Protein AF-W5SKR6-F1 (afdb_monomer)

Secondary structure (DSSP, 8-state):
--------HHHHHHHHHS---HHHHHHHHHHHHHHHHHHHHHTHHHHHHHHHHHHHHHHHHHHHHHTT--HHHHHHHHHHHHHHHTT-HHHHH-TTT-THHHHHHHHHHHHS-------HHHHHHHHHHHHHHHHHTTS-HHHHHHHHHHHHHH-SS--HHHHHTTHHHHHHHHHHHTTGGGS--TTGGGT--

Structure (mmCIF, N/CA/C/O backbone):
data_AF-W5SKR6-F1
#
_entry.id   AF-W5SKR6-F1
#
loop_
_atom_site.group_PDB
_atom_site.id
_atom_site.type_symbol
_atom_site.label_atom_id
_atom_site.label_alt_id
_atom_site.label_comp_id
_atom_site.label_asym_id
_atom_site.label_entity_id
_atom_site.label_seq_id
_atom_site.pdbx_PDB_ins_code
_atom_site.Cartn_x
_atom_site.Cartn_y
_atom_site.Cartn_z
_atom_site.occupancy
_atom_site.B_iso_or_equiv
_atom_site.auth_seq_id
_atom_site.auth_comp_id
_atom_site.auth_asym_id
_atom_site.auth_atom_id
_atom_site.pdbx_PDB_model_num
ATOM 1 N N . MET A 1 1 ? 9.938 10.864 -44.040 1.00 32.53 1 MET A N 1
ATOM 2 C CA . MET A 1 1 ? 11.082 11.764 -43.760 1.00 32.53 1 MET A CA 1
ATOM 3 C C . MET A 1 1 ? 12.305 10.921 -43.420 1.00 32.53 1 MET A C 1
ATOM 5 O O . MET A 1 1 ? 12.285 10.221 -42.415 1.00 32.53 1 MET A O 1
ATOM 9 N N . GLN A 1 2 ? 13.331 10.913 -44.277 1.00 29.44 2 GLN A N 1
ATOM 10 C CA . GLN A 1 2 ? 14.596 10.219 -44.006 1.00 29.44 2 GLN A CA 1
ATOM 11 C C . GLN A 1 2 ? 15.334 10.927 -42.859 1.00 29.44 2 GLN A C 1
ATOM 13 O O . GLN A 1 2 ? 15.558 12.136 -42.912 1.00 29.44 2 GLN A O 1
ATOM 18 N N . LYS A 1 3 ? 15.704 10.180 -41.813 1.00 39.16 3 LYS A N 1
ATOM 19 C CA . LYS A 1 3 ? 16.563 10.671 -40.726 1.00 39.16 3 LYS A CA 1
ATOM 20 C C . LYS A 1 3 ? 17.948 10.959 -41.320 1.00 39.16 3 LYS A C 1
ATOM 22 O O . LYS A 1 3 ? 18.664 10.022 -41.666 1.00 39.16 3 LYS A O 1
ATOM 27 N N . LYS A 1 4 ? 18.307 12.237 -41.484 1.00 43.62 4 LYS A N 1
ATOM 28 C CA . LYS A 1 4 ? 19.653 12.636 -41.928 1.00 43.62 4 LYS A CA 1
ATOM 29 C C . LYS A 1 4 ? 20.705 12.099 -40.951 1.00 43.62 4 LYS A C 1
ATOM 31 O O . LYS A 1 4 ? 20.515 12.121 -39.736 1.00 43.62 4 LYS A O 1
ATOM 36 N N . CYS A 1 5 ? 21.789 11.577 -41.518 1.00 47.22 5 CYS A N 1
ATOM 37 C CA . CYS A 1 5 ? 22.916 10.986 -40.809 1.00 47.22 5 CYS A CA 1
ATOM 38 C C . CYS A 1 5 ? 23.654 12.070 -40.007 1.00 47.22 5 CYS A C 1
ATOM 40 O O . CYS A 1 5 ? 24.096 13.053 -40.591 1.00 47.22 5 CYS A O 1
ATOM 42 N N . ASN A 1 6 ? 23.786 11.892 -38.691 1.00 52.31 6 ASN A N 1
ATOM 43 C CA . ASN A 1 6 ? 24.494 12.815 -37.799 1.00 52.31 6 ASN A CA 1
ATOM 44 C C . ASN A 1 6 ? 25.909 12.274 -37.530 1.00 52.31 6 ASN A C 1
ATOM 46 O O . ASN A 1 6 ? 26.207 11.843 -36.420 1.00 52.31 6 ASN A O 1
ATOM 50 N N . ILE A 1 7 ? 26.728 12.160 -38.580 1.00 55.59 7 ILE A N 1
ATOM 51 C CA . ILE A 1 7 ? 28.141 11.778 -38.414 1.00 55.59 7 ILE A CA 1
ATOM 52 C C . ILE A 1 7 ? 28.853 12.966 -37.763 1.00 55.59 7 ILE A C 1
ATOM 54 O O . ILE A 1 7 ? 28.545 14.107 -38.106 1.00 55.59 7 ILE A O 1
ATOM 58 N N . GLN A 1 8 ? 29.788 12.733 -36.838 1.00 58.94 8 GLN A N 1
ATOM 59 C CA . GLN A 1 8 ? 30.680 13.801 -36.376 1.00 58.94 8 GLN A CA 1
ATOM 60 C C . GLN A 1 8 ? 31.526 14.289 -37.563 1.00 58.94 8 GLN A C 1
ATOM 62 O O . GLN A 1 8 ? 32.567 13.718 -37.883 1.00 58.94 8 GLN A O 1
ATOM 67 N N . CYS A 1 9 ? 31.052 15.343 -38.235 1.00 55.19 9 CYS A N 1
ATOM 68 C CA . CYS A 1 9 ? 31.643 15.884 -39.461 1.00 55.19 9 CYS A CA 1
ATOM 69 C C . CYS A 1 9 ? 33.125 16.246 -39.301 1.00 55.19 9 CYS A C 1
ATOM 71 O O . CYS A 1 9 ? 33.878 16.131 -40.258 1.00 55.19 9 CYS A O 1
ATOM 73 N N . ASN A 1 10 ? 33.556 16.601 -38.088 1.00 62.62 10 ASN A N 1
ATOM 74 C CA . ASN A 1 10 ? 34.926 17.027 -37.806 1.00 62.62 10 ASN A CA 1
ATOM 75 C C . ASN A 1 10 ? 35.959 15.932 -38.114 1.00 62.62 10 ASN A C 1
ATOM 77 O O . ASN A 1 10 ? 36.997 16.232 -38.689 1.00 62.62 10 ASN A O 1
ATOM 81 N N . LEU A 1 11 ? 35.661 14.667 -37.792 1.00 64.06 11 LEU A N 1
ATOM 82 C CA . LEU A 1 11 ? 36.575 13.550 -38.061 1.00 64.06 11 LEU A CA 1
ATOM 83 C C . LEU A 1 11 ? 36.617 13.212 -39.558 1.00 64.06 11 LEU A C 1
ATOM 85 O O . LEU A 1 11 ? 37.667 12.862 -40.087 1.00 64.06 11 LEU A O 1
ATOM 89 N N . LEU A 1 12 ? 35.477 13.348 -40.249 1.00 66.81 12 LEU A N 1
ATOM 90 C CA . LEU A 1 12 ? 35.391 13.112 -41.690 1.00 66.81 12 LEU A CA 1
ATOM 91 C C . LEU A 1 12 ? 36.201 14.139 -42.484 1.00 66.81 12 LEU A C 1
ATOM 93 O O . LEU A 1 12 ? 36.888 13.761 -43.429 1.00 66.81 12 LEU A O 1
ATOM 97 N N . SER A 1 13 ? 36.134 15.411 -42.085 1.00 67.38 13 SER A N 1
ATOM 98 C CA . SER A 1 13 ? 36.910 16.485 -42.706 1.00 67.38 13 SER A CA 1
ATOM 99 C C . SER A 1 13 ? 38.409 16.240 -42.551 1.00 67.38 13 SER A C 1
ATOM 101 O O . SER A 1 13 ? 39.123 16.250 -43.544 1.00 67.38 13 SER A O 1
ATOM 103 N N . SER A 1 14 ? 38.867 15.865 -41.351 1.00 70.44 14 SER A N 1
ATOM 104 C CA . SER A 1 14 ? 40.282 15.548 -41.122 1.00 70.44 14 SER A CA 1
ATOM 105 C C . SER A 1 14 ? 40.788 14.361 -41.950 1.00 70.44 14 SER A C 1
ATOM 107 O O . SER A 1 14 ? 41.963 14.318 -42.285 1.00 70.44 14 SER A O 1
ATOM 109 N N . ILE A 1 15 ? 39.926 13.398 -42.299 1.00 70.81 15 ILE A N 1
ATOM 110 C CA . ILE A 1 15 ? 40.298 12.258 -43.158 1.00 70.81 15 ILE A CA 1
ATOM 111 C C . ILE A 1 15 ? 40.429 12.674 -44.624 1.00 70.81 15 ILE A C 1
ATOM 113 O O . ILE A 1 15 ? 41.261 12.116 -45.332 1.00 70.81 15 ILE A O 1
ATOM 117 N N . LEU A 1 16 ? 39.624 13.636 -45.081 1.00 70.62 16 LEU A N 1
ATOM 118 C CA . LEU A 1 16 ? 39.733 14.187 -46.435 1.00 70.62 16 LEU A CA 1
ATOM 119 C C . LEU A 1 16 ? 40.975 15.072 -46.595 1.00 70.62 16 LEU A C 1
ATOM 121 O O . LEU A 1 16 ? 41.527 15.135 -47.690 1.00 70.62 16 LEU A O 1
ATOM 125 N N . ASP A 1 17 ? 41.421 15.703 -45.507 1.00 76.31 17 ASP A N 1
ATOM 126 C CA . ASP A 1 17 ? 42.647 16.508 -45.465 1.00 76.31 17 ASP A CA 1
ATOM 127 C C . ASP A 1 17 ? 43.924 15.647 -45.454 1.00 76.31 17 ASP A C 1
ATOM 129 O O . ASP A 1 17 ? 45.014 16.119 -45.783 1.00 76.31 17 ASP A O 1
ATOM 133 N N . LEU A 1 18 ? 43.810 14.362 -45.105 1.00 73.69 18 LEU A N 1
ATOM 134 C CA . LEU A 1 18 ? 44.886 13.395 -45.279 1.00 73.69 18 LEU A CA 1
ATOM 135 C C . LEU A 1 18 ? 44.911 12.987 -46.756 1.00 73.69 18 LEU A C 1
ATOM 137 O O . LEU A 1 18 ? 43.892 12.570 -47.297 1.00 73.69 18 LEU A O 1
ATOM 141 N N . ASN A 1 19 ? 46.072 13.082 -47.408 1.00 76.00 19 ASN A N 1
ATOM 142 C CA . ASN A 1 19 ? 46.282 12.766 -48.830 1.00 76.00 19 ASN A CA 1
ATOM 143 C C . ASN A 1 19 ? 46.131 11.253 -49.130 1.00 76.00 19 ASN A C 1
ATOM 145 O O . ASN A 1 19 ? 47.078 10.564 -49.509 1.00 76.00 19 ASN A O 1
ATOM 149 N N . ILE A 1 20 ? 44.943 10.710 -48.876 1.00 80.50 20 ILE A N 1
ATOM 150 C CA . ILE A 1 20 ? 44.593 9.296 -48.928 1.00 80.50 20 ILE A CA 1
ATOM 151 C C . ILE A 1 20 ? 43.859 9.034 -50.243 1.00 80.50 20 ILE A C 1
ATOM 153 O O . ILE A 1 20 ? 42.982 9.788 -50.663 1.00 80.50 20 ILE A O 1
ATOM 157 N N . CYS A 1 21 ? 44.171 7.911 -50.888 1.00 81.94 21 CYS A N 1
ATOM 158 C CA . CYS A 1 21 ? 43.450 7.485 -52.082 1.00 81.94 21 CYS A CA 1
ATOM 159 C C . CYS A 1 21 ? 41.951 7.293 -51.797 1.00 81.94 21 CYS A C 1
ATOM 161 O O . CYS A 1 21 ? 41.557 6.720 -50.779 1.00 81.94 21 CYS A O 1
ATOM 163 N N . LYS A 1 22 ? 41.110 7.699 -52.755 1.00 80.00 22 LYS A N 1
ATOM 164 C CA . LYS A 1 22 ? 39.640 7.695 -52.649 1.00 80.00 22 LYS A CA 1
ATOM 165 C C . LYS A 1 22 ? 39.057 6.371 -52.135 1.00 80.00 22 LYS A C 1
ATOM 167 O O . LYS A 1 22 ? 38.144 6.383 -51.316 1.00 80.00 22 LYS A O 1
ATOM 172 N N . ASN A 1 23 ? 39.595 5.239 -52.586 1.00 83.12 23 ASN A N 1
ATOM 173 C CA . ASN A 1 23 ? 39.120 3.914 -52.177 1.00 83.12 23 ASN A CA 1
ATOM 174 C C . ASN A 1 23 ? 39.383 3.642 -50.688 1.00 83.12 23 ASN A C 1
ATOM 176 O O . ASN A 1 23 ? 38.484 3.191 -49.982 1.00 83.12 23 ASN A O 1
ATOM 180 N N . ASN A 1 24 ? 40.564 4.012 -50.192 1.00 82.56 24 ASN A N 1
ATOM 181 C CA . ASN A 1 24 ? 40.941 3.833 -48.791 1.00 82.56 24 ASN A CA 1
ATOM 182 C C . ASN A 1 24 ? 40.125 4.765 -47.882 1.00 82.56 24 ASN A C 1
ATOM 184 O O . ASN A 1 24 ? 39.658 4.339 -46.829 1.00 82.56 24 ASN A O 1
ATOM 188 N N . ALA A 1 25 ? 39.867 6.005 -48.314 1.00 83.06 25 ALA A N 1
ATOM 189 C CA . ALA A 1 25 ? 38.992 6.924 -47.583 1.00 83.06 25 ALA A CA 1
ATOM 190 C C . ALA A 1 25 ? 37.568 6.352 -47.430 1.00 83.06 25 ALA A C 1
ATOM 192 O O . ALA A 1 25 ? 36.988 6.389 -46.346 1.00 83.06 25 ALA A O 1
ATOM 193 N N . ILE A 1 26 ? 37.022 5.744 -48.491 1.00 82.69 26 ILE A N 1
ATOM 194 C CA . ILE A 1 26 ? 35.705 5.088 -48.456 1.00 82.69 26 ILE A CA 1
ATOM 195 C 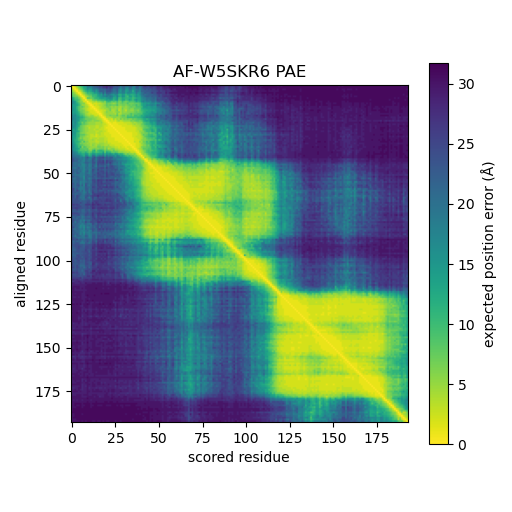C . ILE A 1 26 ? 35.686 3.910 -47.472 1.00 82.69 26 ILE A C 1
ATOM 197 O O . ILE A 1 26 ? 34.697 3.738 -46.756 1.00 82.69 26 ILE A O 1
ATOM 201 N N . GLU A 1 27 ? 36.739 3.095 -47.416 1.00 85.94 27 GLU A N 1
ATOM 202 C CA . GLU A 1 27 ? 36.823 1.995 -46.447 1.00 85.94 27 GLU A CA 1
ATOM 203 C C . GLU A 1 27 ? 36.907 2.492 -45.004 1.00 85.94 27 GLU A C 1
ATOM 205 O O . GLU A 1 27 ? 36.169 1.996 -44.149 1.00 85.94 27 GLU A O 1
ATOM 210 N N . ILE A 1 28 ? 37.713 3.525 -44.750 1.00 83.75 28 ILE A N 1
ATOM 211 C CA . ILE A 1 28 ? 37.810 4.178 -43.439 1.00 83.75 28 ILE A CA 1
ATOM 212 C C . ILE A 1 28 ? 36.437 4.718 -43.017 1.00 83.75 28 ILE A C 1
ATOM 214 O O . ILE A 1 28 ? 35.985 4.461 -41.900 1.00 83.75 28 ILE A O 1
ATOM 218 N N . PHE A 1 29 ? 35.709 5.384 -43.919 1.00 82.94 29 PHE A N 1
ATOM 219 C CA . PHE A 1 29 ? 34.358 5.868 -43.628 1.00 82.94 29 PHE A CA 1
ATOM 220 C C . PHE A 1 29 ? 33.372 4.739 -43.325 1.00 82.94 29 PHE A C 1
ATOM 222 O O . PHE A 1 29 ? 32.562 4.860 -42.403 1.00 82.94 29 PHE A O 1
ATOM 229 N N . LYS A 1 30 ? 33.441 3.621 -44.057 1.00 83.94 30 LYS A N 1
ATOM 230 C CA . LYS A 1 30 ? 32.614 2.439 -43.775 1.00 83.94 30 LYS A CA 1
ATOM 231 C C . LYS A 1 30 ? 32.939 1.843 -42.404 1.00 83.94 30 LYS A C 1
ATOM 233 O O . LYS A 1 30 ? 32.006 1.488 -41.683 1.00 83.94 30 LYS A O 1
ATOM 238 N N . ALA A 1 31 ? 34.217 1.757 -42.038 1.00 82.25 31 ALA A N 1
ATOM 239 C CA . ALA A 1 31 ? 34.661 1.246 -40.744 1.00 82.25 31 ALA A CA 1
ATOM 240 C C . ALA A 1 31 ? 34.186 2.141 -39.589 1.00 82.25 31 ALA A C 1
ATOM 242 O O . ALA A 1 31 ? 33.507 1.653 -38.689 1.00 82.25 31 ALA A O 1
ATOM 243 N N . ILE A 1 32 ? 34.410 3.457 -39.678 1.00 81.38 32 ILE A N 1
ATOM 244 C CA . ILE A 1 32 ? 33.947 4.431 -38.675 1.00 81.38 32 ILE A CA 1
ATOM 245 C C . ILE A 1 32 ? 32.426 4.366 -38.520 1.00 81.38 32 ILE A C 1
ATOM 247 O O . ILE A 1 32 ? 31.906 4.301 -37.407 1.00 81.38 32 ILE A O 1
ATOM 251 N N . LYS A 1 33 ? 31.683 4.307 -39.634 1.00 75.88 33 LYS A N 1
ATOM 252 C CA . LYS A 1 33 ? 30.219 4.205 -39.587 1.00 75.88 33 LYS A CA 1
ATOM 253 C C . LYS A 1 33 ? 29.749 2.892 -38.960 1.00 75.88 33 LYS A C 1
ATOM 255 O O . LYS A 1 33 ? 28.718 2.868 -38.281 1.00 75.88 33 LYS A O 1
ATOM 260 N N . LYS A 1 34 ? 30.467 1.792 -39.195 1.00 78.00 34 LYS A N 1
ATOM 261 C CA . LYS A 1 34 ? 30.183 0.486 -38.591 1.00 78.00 34 LYS A CA 1
ATOM 262 C C . LYS A 1 34 ? 30.407 0.533 -37.077 1.00 78.00 34 LYS A C 1
ATOM 264 O O . LYS A 1 34 ? 29.521 0.082 -36.353 1.00 78.00 34 LYS A O 1
ATOM 269 N N . ASP A 1 35 ? 31.491 1.151 -36.621 1.00 71.69 35 ASP A N 1
ATOM 270 C CA . ASP A 1 35 ? 31.808 1.331 -35.200 1.00 71.69 35 ASP A CA 1
ATOM 271 C C . ASP A 1 35 ? 30.816 2.263 -34.488 1.00 71.69 35 ASP A C 1
ATOM 273 O O . ASP A 1 35 ? 30.252 1.880 -33.461 1.00 71.69 35 ASP A O 1
ATOM 277 N N . GLU A 1 36 ? 30.474 3.423 -35.064 1.00 65.94 36 GLU A N 1
ATOM 278 C CA . GLU A 1 36 ? 29.424 4.314 -34.529 1.00 65.94 36 GLU A CA 1
ATOM 279 C C . GLU A 1 36 ? 28.081 3.575 -34.363 1.00 65.94 36 GLU A C 1
ATOM 281 O O . GLU A 1 36 ? 27.375 3.701 -33.352 1.00 65.94 36 GLU A O 1
ATOM 286 N N . ASN A 1 37 ? 27.713 2.766 -35.361 1.00 65.19 37 ASN A N 1
ATOM 287 C CA . ASN A 1 37 ? 26.488 1.971 -35.332 1.00 65.19 37 ASN A CA 1
ATOM 288 C C . ASN A 1 37 ? 26.545 0.830 -34.301 1.00 65.19 37 ASN A C 1
ATOM 290 O O . ASN A 1 37 ? 25.501 0.422 -33.790 1.00 65.19 37 ASN A O 1
ATOM 294 N N . GLN A 1 38 ? 27.727 0.301 -33.981 1.00 64.12 38 GLN A N 1
ATOM 295 C CA . GLN A 1 38 ? 27.900 -0.698 -32.922 1.00 64.12 38 GLN A CA 1
ATOM 296 C C . GLN A 1 38 ? 27.850 -0.061 -31.526 1.00 64.12 38 GLN A C 1
ATOM 298 O O . GLN A 1 38 ? 27.150 -0.574 -30.648 1.00 64.12 38 GLN A O 1
ATOM 303 N N . MET A 1 39 ? 28.487 1.101 -31.334 1.00 58.09 39 MET A N 1
ATOM 304 C CA . MET A 1 39 ? 28.434 1.861 -30.076 1.00 58.09 39 MET A CA 1
ATOM 305 C C . MET A 1 39 ? 27.004 2.290 -29.720 1.00 58.09 39 MET A C 1
ATOM 307 O O . MET A 1 39 ? 26.587 2.208 -28.561 1.00 58.09 39 MET A O 1
ATOM 311 N N . THR A 1 40 ? 26.213 2.691 -30.719 1.00 54.47 40 THR A N 1
ATOM 312 C CA . THR A 1 40 ? 24.808 3.078 -30.518 1.00 54.47 40 THR A CA 1
ATOM 313 C C . THR A 1 40 ? 23.876 1.896 -30.244 1.00 54.47 40 THR A C 1
ATOM 315 O O . THR A 1 40 ? 22.814 2.113 -29.657 1.00 54.47 40 THR A O 1
ATOM 318 N N . LYS A 1 41 ? 24.237 0.656 -30.607 1.00 55.53 41 LYS A N 1
ATOM 319 C CA . LYS A 1 41 ? 23.353 -0.519 -30.490 1.00 55.53 41 LYS A CA 1
ATOM 320 C C . LYS A 1 41 ? 23.385 -1.228 -29.130 1.00 55.53 41 LYS A C 1
ATOM 322 O O . LYS A 1 41 ? 22.333 -1.694 -28.701 1.00 55.53 41 LYS A O 1
ATOM 327 N N . ASN A 1 42 ? 24.519 -1.289 -28.423 1.00 55.84 42 ASN A N 1
ATOM 328 C CA . ASN A 1 42 ? 24.691 -2.381 -27.445 1.00 55.84 42 ASN A CA 1
ATOM 329 C C . ASN A 1 42 ? 24.664 -2.008 -25.946 1.00 55.84 42 ASN A C 1
ATOM 331 O O . ASN A 1 42 ? 24.217 -2.828 -25.153 1.00 55.84 42 ASN A O 1
ATOM 335 N N . GLY A 1 43 ? 25.068 -0.803 -25.518 1.00 58.72 43 GLY A N 1
ATOM 336 C CA . GLY A 1 43 ? 25.165 -0.479 -24.073 1.00 58.72 43 GLY A CA 1
ATOM 337 C C . GLY A 1 43 ? 24.346 0.730 -23.612 1.00 58.72 43 GLY A C 1
ATOM 338 O O . GLY A 1 43 ? 23.607 0.673 -22.626 1.00 58.72 43 GLY A O 1
ATOM 339 N N . TYR A 1 44 ? 24.450 1.840 -24.342 1.00 63.22 44 TYR A N 1
ATOM 340 C CA . TYR A 1 44 ? 23.848 3.116 -23.945 1.00 63.22 44 TYR A CA 1
ATOM 341 C C . TYR A 1 44 ? 22.313 3.094 -24.031 1.00 63.22 44 TYR A C 1
ATOM 343 O O . TYR A 1 44 ? 21.619 3.553 -23.121 1.00 63.22 44 TYR A O 1
ATOM 351 N N . GLN A 1 45 ? 21.768 2.462 -25.076 1.00 65.62 45 GLN A N 1
ATOM 352 C CA . GLN A 1 45 ? 20.324 2.292 -25.239 1.00 65.62 45 GLN A CA 1
ATOM 353 C C . GLN A 1 45 ? 19.697 1.421 -24.145 1.00 65.62 45 GLN A C 1
ATOM 355 O O . GLN A 1 45 ? 18.570 1.687 -23.735 1.00 65.62 45 GLN A O 1
ATOM 360 N N . ILE A 1 46 ? 20.405 0.401 -23.651 1.00 71.19 46 ILE A N 1
ATOM 361 C CA . ILE A 1 46 ? 19.906 -0.462 -22.571 1.00 71.19 46 ILE A CA 1
ATOM 362 C C . ILE A 1 46 ? 19.793 0.341 -21.273 1.00 71.19 46 ILE A C 1
ATOM 364 O O . ILE A 1 46 ? 18.746 0.308 -20.632 1.00 71.19 46 ILE A O 1
ATOM 368 N N . LYS A 1 47 ? 20.812 1.144 -20.934 1.00 74.56 47 LYS A N 1
ATOM 369 C CA . LYS A 1 47 ? 20.796 1.996 -19.732 1.00 74.56 47 LYS A CA 1
ATOM 370 C C . LYS A 1 47 ? 19.654 3.013 -19.741 1.00 74.56 47 LYS A C 1
ATOM 372 O O . LYS A 1 47 ? 19.014 3.223 -18.712 1.00 74.56 47 LYS A O 1
ATOM 377 N N . ILE A 1 48 ? 19.373 3.636 -20.888 1.00 74.44 48 ILE A N 1
ATOM 378 C CA . ILE A 1 48 ? 18.239 4.566 -21.022 1.00 74.44 48 ILE A CA 1
ATOM 379 C C . ILE A 1 48 ? 16.918 3.834 -20.765 1.00 74.44 48 ILE A C 1
ATOM 381 O O . ILE A 1 48 ? 16.087 4.314 -19.998 1.00 74.44 48 ILE A O 1
ATOM 385 N N . LYS A 1 49 ? 16.744 2.645 -21.348 1.00 76.19 49 LYS A N 1
ATOM 386 C CA . LYS A 1 49 ? 15.522 1.848 -21.183 1.00 76.19 49 LYS A CA 1
ATOM 387 C C . LYS A 1 49 ? 15.358 1.352 -19.743 1.00 76.19 49 LYS A C 1
ATOM 389 O O . LYS A 1 49 ? 14.267 1.449 -19.198 1.00 76.19 49 LYS A O 1
ATOM 394 N N . GLN A 1 50 ? 16.431 0.921 -19.084 1.00 80.81 50 GLN A N 1
ATOM 395 C CA . GLN A 1 50 ? 16.403 0.540 -17.665 1.00 80.81 50 GLN A CA 1
ATOM 396 C C . GLN A 1 50 ? 15.959 1.701 -16.764 1.00 80.81 50 GLN A C 1
ATOM 398 O O . GLN A 1 50 ? 15.125 1.503 -15.883 1.00 80.81 50 GLN A O 1
ATOM 403 N N . LYS A 1 51 ? 16.438 2.927 -17.025 1.00 82.56 51 LYS A N 1
ATOM 404 C CA . LYS A 1 51 ? 15.974 4.129 -16.310 1.00 82.56 51 LYS A CA 1
ATOM 405 C C . LYS A 1 51 ? 14.485 4.404 -16.531 1.00 82.56 51 LYS A C 1
ATOM 407 O O . LYS A 1 51 ? 13.800 4.805 -15.593 1.00 82.56 51 LYS A O 1
ATOM 412 N N . SER A 1 52 ? 13.978 4.200 -17.746 1.00 81.06 52 SER A N 1
ATOM 413 C CA . SER A 1 52 ? 12.546 4.347 -18.030 1.00 81.06 52 SER A CA 1
ATOM 414 C C . SER A 1 52 ? 11.707 3.297 -17.298 1.00 81.06 52 SER A C 1
ATOM 416 O O . SER A 1 52 ? 10.694 3.648 -16.699 1.00 81.06 52 SER A O 1
ATOM 418 N N . LEU A 1 53 ? 12.153 2.036 -17.275 1.00 82.12 53 LEU A N 1
ATOM 419 C CA . LEU A 1 53 ? 11.490 0.965 -16.526 1.00 82.12 53 LEU A CA 1
ATOM 420 C C . LEU A 1 53 ? 11.429 1.281 -15.026 1.00 82.12 53 LEU A C 1
ATOM 422 O O . LEU A 1 53 ? 10.368 1.166 -14.421 1.00 82.12 53 LEU A O 1
ATOM 426 N N . ASP A 1 54 ? 12.538 1.736 -14.442 1.00 84.12 54 ASP A N 1
ATOM 427 C CA . ASP A 1 54 ? 12.597 2.116 -13.028 1.00 84.12 54 ASP A CA 1
ATOM 428 C C . ASP A 1 54 ? 11.615 3.256 -12.696 1.00 84.12 54 ASP A C 1
ATOM 430 O O . ASP A 1 54 ? 10.911 3.201 -11.689 1.00 84.12 54 ASP A O 1
ATOM 434 N N . LYS A 1 55 ? 11.480 4.259 -13.579 1.00 85.88 55 LYS A N 1
ATOM 435 C CA . LYS A 1 55 ? 10.472 5.324 -13.421 1.00 85.88 55 LYS A CA 1
ATOM 436 C C . LYS A 1 55 ? 9.041 4.781 -13.424 1.00 85.88 55 LYS A C 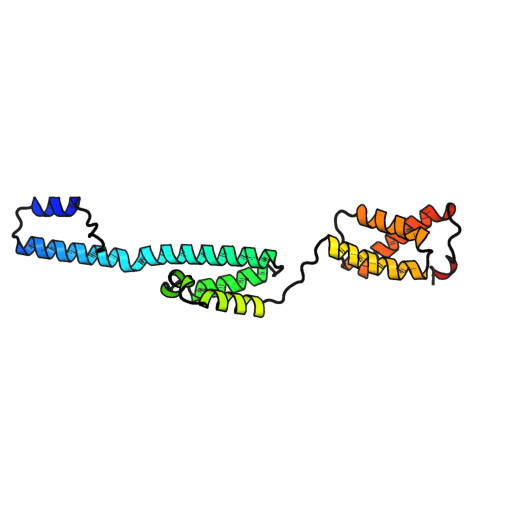1
ATOM 438 O O . LYS A 1 55 ? 8.262 5.153 -12.550 1.00 85.88 55 LYS A O 1
ATOM 443 N N . ILE A 1 56 ? 8.703 3.903 -14.370 1.00 83.19 56 ILE A N 1
ATOM 444 C CA . ILE A 1 56 ? 7.355 3.319 -14.480 1.00 83.19 56 ILE A CA 1
ATOM 445 C C . ILE A 1 56 ? 7.024 2.491 -13.235 1.00 83.19 56 ILE A C 1
ATOM 447 O O . ILE A 1 56 ? 5.951 2.641 -12.653 1.00 83.19 56 ILE A O 1
ATOM 451 N N . LEU A 1 57 ? 7.960 1.649 -12.792 1.00 85.25 57 LEU A N 1
ATOM 452 C CA . LEU A 1 57 ? 7.776 0.812 -11.608 1.00 85.25 57 LEU A CA 1
ATOM 453 C C . LEU A 1 57 ? 7.646 1.645 -10.326 1.00 85.25 57 LEU A C 1
ATOM 455 O O . LEU A 1 57 ? 6.825 1.317 -9.470 1.00 85.25 57 LEU A O 1
ATOM 459 N N . LYS A 1 58 ? 8.396 2.747 -10.199 1.00 86.94 58 LYS A N 1
ATOM 460 C CA . LYS A 1 58 ? 8.260 3.692 -9.077 1.00 86.94 58 LYS A CA 1
ATOM 461 C C . LYS A 1 58 ? 6.890 4.362 -9.042 1.00 86.94 58 LYS A C 1
ATOM 463 O O . LYS A 1 58 ? 6.287 4.440 -7.973 1.00 86.94 58 LYS A O 1
ATOM 468 N N . GLU A 1 59 ? 6.390 4.809 -10.189 1.00 86.19 59 GLU A N 1
ATOM 469 C CA . GLU A 1 59 ? 5.063 5.423 -10.275 1.00 86.19 59 GLU A CA 1
ATOM 470 C C . GLU A 1 59 ? 3.962 4.406 -9.940 1.00 86.19 59 GLU A C 1
ATOM 472 O O . GLU A 1 59 ? 3.088 4.673 -9.114 1.00 86.19 59 GLU A O 1
ATOM 477 N N . MET A 1 60 ? 4.062 3.188 -10.483 1.00 83.12 60 MET A N 1
ATOM 478 C CA . MET A 1 60 ? 3.148 2.090 -10.164 1.00 83.12 60 MET A CA 1
ATOM 479 C C . MET A 1 60 ? 3.156 1.757 -8.665 1.00 83.12 60 MET A C 1
ATOM 481 O O . MET A 1 60 ? 2.089 1.589 -8.071 1.00 83.12 60 MET A O 1
ATOM 485 N N . LYS A 1 61 ? 4.338 1.718 -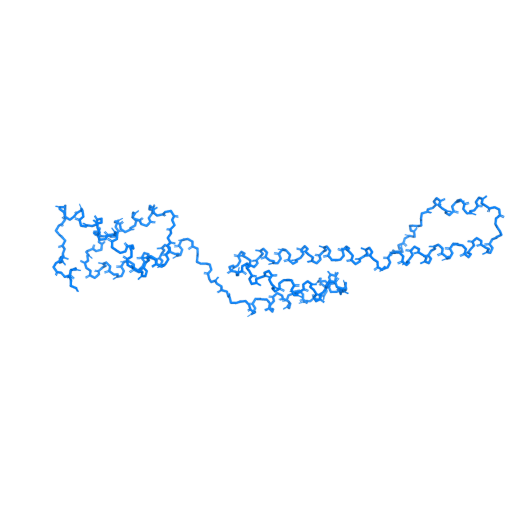8.031 1.00 86.06 61 LYS A N 1
ATOM 486 C CA . LYS A 1 61 ? 4.472 1.517 -6.583 1.00 86.06 61 LYS A CA 1
ATOM 487 C C . LYS A 1 61 ? 3.667 2.555 -5.804 1.00 86.06 61 LYS A C 1
ATOM 489 O O . LYS A 1 61 ? 2.864 2.185 -4.953 1.00 86.06 61 LYS A O 1
ATOM 494 N N . LYS A 1 62 ? 3.850 3.838 -6.127 1.00 87.00 62 LYS A N 1
ATOM 495 C CA . LYS A 1 62 ? 3.185 4.957 -5.449 1.00 87.00 62 LYS A CA 1
ATOM 496 C C . LYS A 1 62 ? 1.662 4.878 -5.590 1.00 87.00 62 LYS A C 1
ATOM 498 O O . LYS A 1 62 ? 0.935 5.069 -4.618 1.00 87.00 62 LYS A O 1
ATOM 503 N N . GLN A 1 63 ? 1.170 4.533 -6.782 1.00 84.19 63 GLN A N 1
ATOM 504 C CA . GLN A 1 63 ? -0.263 4.332 -7.020 1.00 84.19 63 GLN A CA 1
ATOM 505 C C . GLN A 1 63 ? -0.841 3.183 -6.185 1.00 84.19 63 GLN A C 1
ATOM 507 O O . GLN A 1 63 ? -1.967 3.284 -5.698 1.00 84.19 63 GLN A O 1
ATOM 512 N N . LEU A 1 64 ? -0.094 2.091 -6.010 1.00 83.12 64 LEU A N 1
ATOM 513 C CA . LEU A 1 64 ? -0.530 0.944 -5.215 1.00 83.12 64 LEU A CA 1
ATOM 514 C C . LEU A 1 64 ? -0.450 1.223 -3.705 1.00 83.12 64 LEU A C 1
ATOM 516 O O . LEU A 1 64 ? -1.380 0.879 -2.979 1.00 83.12 64 LEU A O 1
ATOM 520 N N . GLU A 1 65 ? 0.575 1.923 -3.224 1.00 84.44 65 GLU A N 1
ATOM 521 C CA . GLU A 1 65 ? 0.636 2.370 -1.823 1.00 84.44 65 GLU A CA 1
ATOM 522 C C . GLU A 1 65 ? -0.573 3.254 -1.475 1.00 84.44 65 GLU A C 1
ATOM 524 O O . GLU A 1 65 ? -1.260 3.000 -0.486 1.00 84.44 65 GLU A O 1
ATOM 529 N N . ASN A 1 66 ? -0.933 4.196 -2.354 1.00 81.38 66 ASN A N 1
ATOM 530 C CA . ASN A 1 66 ? -2.131 5.028 -2.190 1.00 81.38 66 ASN A CA 1
ATOM 531 C C . ASN A 1 66 ? -3.443 4.217 -2.184 1.00 81.38 66 ASN A C 1
ATOM 533 O O . ASN A 1 66 ? -4.423 4.625 -1.566 1.00 81.38 66 ASN A O 1
ATOM 537 N N . LYS A 1 67 ? -3.483 3.064 -2.867 1.00 78.50 67 LYS A N 1
ATOM 538 C CA . LYS A 1 67 ? -4.640 2.145 -2.886 1.00 78.50 67 LYS A CA 1
ATOM 539 C C . LYS A 1 67 ? -4.717 1.224 -1.660 1.00 78.50 67 LYS A C 1
ATOM 541 O O . LYS A 1 67 ? -5.696 0.476 -1.541 1.00 78.50 67 LYS A O 1
ATOM 546 N N . GLY A 1 68 ? -3.706 1.262 -0.794 1.00 71.88 68 GLY A N 1
ATOM 547 C CA . GLY A 1 68 ? -3.648 0.528 0.464 1.00 71.88 68 GLY A CA 1
ATOM 548 C C . GLY A 1 68 ? -2.899 -0.795 0.464 1.00 71.88 68 GLY A C 1
ATOM 549 O O . GLY A 1 68 ? -3.047 -1.593 1.390 1.00 71.88 68 GLY A O 1
ATOM 550 N N . TYR A 1 69 ? -2.088 -1.039 -0.560 1.00 78.25 69 TYR A N 1
ATOM 551 C CA . TYR A 1 69 ? -1.238 -2.223 -0.616 1.00 78.25 69 TYR A CA 1
ATOM 552 C C . TYR A 1 69 ? -0.004 -2.071 0.291 1.00 78.25 69 TYR A C 1
ATOM 554 O O . TYR A 1 69 ? 0.571 -0.988 0.402 1.00 78.25 69 TYR A O 1
ATOM 562 N N . ASP A 1 70 ? 0.413 -3.167 0.933 1.00 80.62 70 ASP A N 1
ATOM 563 C CA . ASP A 1 70 ? 1.569 -3.193 1.835 1.00 80.62 70 ASP A CA 1
ATOM 564 C C . ASP A 1 70 ? 2.888 -2.871 1.104 1.00 80.62 70 ASP A C 1
ATOM 566 O O . ASP A 1 70 ? 3.270 -3.529 0.130 1.00 80.62 70 ASP A O 1
ATOM 570 N N . SER A 1 71 ? 3.621 -1.874 1.611 1.00 80.69 71 SER A N 1
ATOM 571 C CA . SER A 1 71 ? 4.846 -1.361 0.981 1.00 80.69 71 SER A CA 1
ATOM 572 C C . SER A 1 71 ? 5.980 -2.395 0.939 1.00 80.69 71 SER A C 1
ATOM 574 O O . SER A 1 71 ? 6.744 -2.435 -0.033 1.00 80.69 71 SER A O 1
ATOM 576 N N . LYS A 1 72 ? 6.095 -3.265 1.958 1.00 81.69 72 LYS A N 1
ATOM 577 C CA . LYS A 1 72 ? 7.135 -4.310 1.999 1.00 81.69 72 LYS A CA 1
ATOM 578 C C . LYS A 1 72 ? 6.903 -5.349 0.906 1.00 81.69 72 LYS A C 1
ATOM 580 O O . LYS A 1 72 ? 7.825 -5.664 0.155 1.00 81.69 72 LYS A O 1
ATOM 585 N N . THR A 1 73 ? 5.670 -5.825 0.785 1.00 79.31 73 THR A N 1
ATOM 586 C CA . THR A 1 73 ? 5.268 -6.814 -0.220 1.00 79.31 73 THR A CA 1
ATOM 587 C C . THR A 1 73 ? 5.405 -6.244 -1.633 1.00 79.31 73 THR A C 1
ATOM 589 O O . THR A 1 73 ? 6.004 -6.882 -2.501 1.00 79.31 73 THR A O 1
ATOM 592 N N . LEU A 1 74 ? 4.971 -4.994 -1.844 1.00 84.75 74 LEU A N 1
ATOM 593 C CA . LEU A 1 74 ? 5.136 -4.280 -3.115 1.00 84.75 74 LEU A CA 1
ATOM 594 C C . LEU A 1 74 ? 6.599 -4.175 -3.548 1.00 84.75 74 LEU A C 1
ATOM 596 O O . LEU A 1 74 ? 6.911 -4.368 -4.721 1.00 84.75 74 LEU A O 1
ATOM 600 N N . LYS A 1 75 ? 7.509 -3.877 -2.615 1.00 85.06 75 LYS A N 1
ATOM 601 C CA . LYS A 1 75 ? 8.940 -3.742 -2.915 1.00 85.06 75 LYS A CA 1
ATOM 602 C C . LYS A 1 75 ? 9.527 -5.044 -3.468 1.00 85.06 75 LYS A C 1
ATOM 604 O O . LYS A 1 75 ? 10.284 -5.001 -4.436 1.00 85.06 75 LYS A O 1
ATOM 609 N N . THR A 1 76 ? 9.158 -6.179 -2.881 1.00 84.81 76 THR A N 1
ATOM 610 C CA . THR A 1 76 ? 9.645 -7.502 -3.294 1.00 84.81 76 THR A CA 1
ATOM 611 C C . THR A 1 76 ? 9.123 -7.887 -4.678 1.00 84.81 76 THR A C 1
ATOM 613 O O . THR A 1 76 ? 9.899 -8.319 -5.528 1.00 84.81 76 THR A O 1
ATOM 616 N N . GLU A 1 77 ? 7.830 -7.684 -4.941 1.00 83.19 77 GLU A N 1
ATOM 617 C CA . GLU A 1 77 ? 7.225 -8.026 -6.236 1.00 83.19 77 GLU A CA 1
ATOM 618 C C . GLU A 1 77 ? 7.711 -7.113 -7.368 1.00 83.19 77 GLU A C 1
ATOM 620 O O . GLU A 1 77 ? 8.072 -7.587 -8.447 1.00 83.19 77 GLU A O 1
ATOM 625 N N . ILE A 1 78 ? 7.838 -5.808 -7.110 1.00 84.75 78 ILE A N 1
ATOM 626 C CA . ILE A 1 78 ? 8.396 -4.862 -8.086 1.00 84.75 78 ILE A CA 1
ATOM 627 C C . ILE A 1 78 ? 9.846 -5.204 -8.436 1.00 84.75 78 ILE A C 1
ATOM 629 O O . ILE A 1 78 ? 10.234 -5.102 -9.601 1.00 84.75 78 ILE A O 1
ATOM 633 N N . TYR A 1 79 ? 10.645 -5.650 -7.464 1.00 86.69 79 TYR A N 1
ATOM 634 C CA . TYR A 1 79 ? 12.018 -6.074 -7.730 1.00 86.69 79 TYR A CA 1
ATOM 635 C C . TYR A 1 79 ? 12.077 -7.297 -8.659 1.00 86.69 79 TYR A C 1
ATOM 637 O O . TYR A 1 79 ? 12.846 -7.298 -9.621 1.00 86.69 79 TYR A O 1
ATOM 645 N N . LYS A 1 80 ? 11.211 -8.299 -8.449 1.00 86.12 80 LYS A N 1
ATOM 646 C CA . LYS A 1 80 ? 11.107 -9.468 -9.345 1.00 86.12 80 LYS A CA 1
ATOM 647 C C . LYS A 1 80 ? 10.753 -9.059 -10.776 1.00 86.12 80 LYS A C 1
ATOM 649 O O . LYS A 1 80 ? 11.326 -9.580 -11.733 1.00 86.12 80 LYS A O 1
ATOM 654 N N . ILE A 1 81 ? 9.831 -8.108 -10.929 1.00 83.50 81 ILE A N 1
ATOM 655 C CA . ILE A 1 81 ? 9.450 -7.566 -12.238 1.00 83.50 81 ILE A CA 1
ATOM 656 C C . ILE A 1 81 ? 10.635 -6.863 -12.893 1.00 83.50 81 ILE A C 1
ATOM 658 O O . ILE A 1 81 ? 10.942 -7.136 -14.053 1.00 83.50 81 ILE A O 1
ATOM 662 N N . TYR A 1 82 ? 11.332 -5.997 -12.157 1.00 84.56 82 TYR A N 1
ATOM 663 C CA . TYR A 1 82 ? 12.515 -5.320 -12.673 1.00 84.56 82 TYR A CA 1
ATOM 664 C C . TYR A 1 82 ? 13.552 -6.328 -13.189 1.00 84.56 82 TYR A C 1
ATOM 666 O O . TYR A 1 82 ? 13.975 -6.236 -14.340 1.00 84.56 82 TYR A O 1
ATOM 674 N N . GLU A 1 83 ? 13.894 -7.345 -12.395 1.00 85.81 83 GLU A N 1
ATOM 675 C CA . GLU A 1 83 ? 14.858 -8.384 -12.776 1.00 85.81 83 GLU A CA 1
ATOM 676 C C . GLU A 1 83 ? 14.431 -9.171 -14.025 1.00 85.81 83 GLU A C 1
ATOM 678 O O . GLU A 1 83 ? 15.259 -9.452 -14.895 1.00 85.81 83 GLU A O 1
ATOM 683 N N . LYS A 1 84 ? 13.133 -9.459 -14.171 1.00 83.31 84 LYS A N 1
ATOM 684 C CA . LYS A 1 84 ? 12.575 -10.170 -15.332 1.00 83.31 84 LYS A CA 1
ATOM 685 C C . LYS A 1 84 ? 12.678 -9.366 -16.635 1.00 83.31 84 LYS A C 1
ATOM 687 O O . LYS A 1 84 ? 12.860 -9.959 -17.704 1.00 83.31 84 LYS A O 1
ATOM 692 N N . TYR A 1 85 ? 12.550 -8.038 -16.565 1.00 78.81 85 TYR A N 1
ATOM 693 C CA . TYR A 1 85 ? 12.426 -7.177 -17.750 1.00 78.81 85 TYR A CA 1
ATOM 694 C C . TYR A 1 85 ? 13.607 -6.222 -17.989 1.00 78.81 85 TYR A C 1
ATOM 696 O O . TYR A 1 85 ? 13.689 -5.647 -19.074 1.00 78.81 85 TYR A O 1
ATOM 704 N N . LYS A 1 86 ? 14.579 -6.098 -17.069 1.00 80.88 86 LYS A N 1
ATOM 705 C CA . LYS A 1 86 ? 15.744 -5.189 -17.200 1.00 80.88 86 LYS A CA 1
ATOM 706 C C . LYS A 1 86 ? 16.572 -5.385 -18.473 1.00 80.88 86 LYS A C 1
ATOM 708 O O . LYS A 1 86 ? 17.221 -4.448 -18.935 1.00 80.88 86 LYS A O 1
ATOM 713 N N . ASN A 1 87 ? 16.537 -6.593 -19.036 1.00 79.31 87 ASN A N 1
ATOM 714 C CA . ASN A 1 87 ? 17.261 -6.981 -20.248 1.00 79.31 87 ASN A CA 1
ATOM 715 C C . ASN A 1 87 ? 16.329 -7.174 -21.461 1.00 79.31 87 ASN A C 1
ATOM 717 O O . ASN A 1 87 ? 16.782 -7.623 -22.511 1.00 79.31 87 ASN A O 1
ATOM 721 N N . LYS A 1 88 ? 15.033 -6.843 -21.340 1.00 76.31 8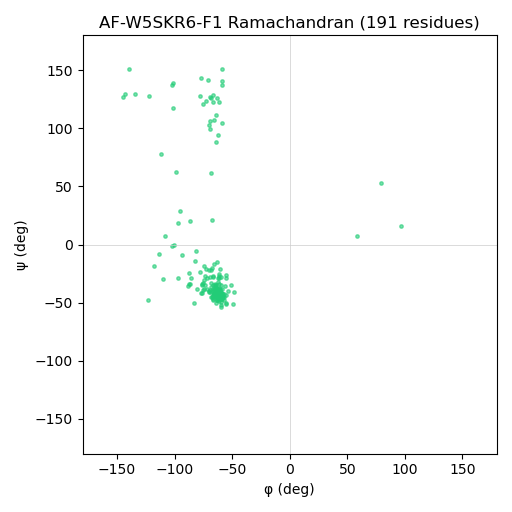8 LYS A N 1
ATOM 722 C CA . LYS A 1 88 ? 14.014 -6.984 -22.396 1.00 76.31 88 LYS A CA 1
ATOM 723 C C . LYS A 1 88 ? 13.552 -5.606 -22.888 1.00 76.31 88 LYS A C 1
ATOM 725 O O . LYS A 1 88 ? 12.487 -5.127 -22.517 1.00 76.31 88 LYS A O 1
ATOM 730 N N . PRO A 1 89 ? 14.346 -4.932 -23.735 1.00 63.41 89 PRO A N 1
ATOM 731 C CA . PRO A 1 89 ? 14.132 -3.531 -24.094 1.00 63.41 89 PRO A CA 1
ATOM 732 C C . PRO A 1 89 ? 12.855 -3.251 -24.903 1.00 63.41 89 PRO A C 1
ATOM 734 O O . PRO A 1 89 ? 12.332 -2.142 -24.823 1.00 63.41 89 PRO A O 1
ATOM 737 N N . HIS A 1 90 ? 12.360 -4.225 -25.673 1.00 64.88 90 HIS A N 1
ATOM 738 C CA . HIS A 1 90 ? 11.109 -4.121 -26.441 1.00 64.88 90 HIS A CA 1
ATOM 739 C C . HIS A 1 90 ? 9.888 -3.990 -25.521 1.00 64.88 90 HIS A C 1
ATOM 741 O O . HIS A 1 90 ? 8.981 -3.217 -25.804 1.00 64.88 90 HIS A O 1
ATOM 747 N N . PHE A 1 91 ? 9.936 -4.652 -24.364 1.00 64.12 91 PHE A N 1
ATOM 748 C CA . PHE A 1 91 ? 8.904 -4.595 -23.333 1.00 64.12 91 PHE A CA 1
ATOM 749 C C . PHE A 1 91 ? 8.720 -3.186 -22.740 1.00 64.12 91 PHE A C 1
ATOM 751 O O . PHE A 1 91 ? 7.629 -2.803 -22.343 1.00 64.12 91 PHE A O 1
ATOM 758 N N . ILE A 1 92 ? 9.803 -2.405 -22.674 1.00 59.88 92 ILE A N 1
ATOM 759 C CA . ILE A 1 92 ? 9.839 -1.101 -21.995 1.00 59.88 92 ILE A CA 1
ATOM 760 C C . ILE A 1 92 ? 9.396 0.039 -22.926 1.00 59.88 92 ILE A C 1
ATOM 762 O O . ILE A 1 92 ? 8.807 1.015 -22.470 1.00 59.88 92 ILE A O 1
ATOM 766 N N . ILE A 1 93 ? 9.709 -0.057 -24.223 1.00 54.88 93 ILE A N 1
ATOM 767 C CA . ILE A 1 93 ? 9.468 1.017 -25.204 1.00 54.88 93 ILE A CA 1
ATOM 768 C C . ILE A 1 93 ? 8.076 0.920 -25.821 1.00 54.88 93 ILE A C 1
ATOM 770 O O . ILE A 1 93 ? 7.457 1.944 -26.085 1.00 54.88 93 ILE A O 1
ATOM 774 N N . GLU A 1 94 ? 7.571 -0.293 -26.039 1.00 59.41 94 GLU A N 1
ATOM 775 C CA . GLU A 1 94 ? 6.279 -0.518 -26.692 1.00 59.41 94 GLU A CA 1
ATOM 776 C C . GLU A 1 94 ? 5.139 -0.700 -25.675 1.00 59.41 94 GLU A C 1
ATOM 778 O O . GLU A 1 94 ? 4.151 -1.363 -25.971 1.00 59.41 94 GLU A O 1
ATOM 783 N N . ASN A 1 95 ? 5.239 -0.090 -24.486 1.00 58.38 95 ASN A N 1
ATOM 784 C CA . ASN A 1 95 ? 4.162 -0.095 -23.486 1.00 58.38 95 ASN A CA 1
ATOM 785 C C . ASN A 1 95 ? 2.825 0.411 -24.063 1.00 58.38 95 ASN A C 1
ATOM 787 O O . ASN A 1 95 ? 1.772 -0.150 -23.799 1.00 58.38 95 ASN A O 1
ATOM 791 N N . GLU A 1 96 ? 2.859 1.446 -24.903 1.00 56.56 96 GLU A N 1
ATOM 792 C CA . GLU A 1 96 ? 1.642 1.961 -25.550 1.00 56.56 96 GLU A CA 1
ATOM 793 C C . GLU A 1 96 ? 1.042 0.978 -26.567 1.00 56.56 96 GLU A C 1
ATOM 795 O O . GLU A 1 96 ? -0.137 1.067 -26.900 1.00 56.56 96 GLU A O 1
ATOM 800 N N . LYS A 1 97 ? 1.841 0.024 -27.055 1.00 55.81 97 LYS A N 1
ATOM 801 C CA . LYS A 1 97 ? 1.437 -0.959 -28.062 1.00 55.81 97 LYS A CA 1
ATOM 802 C C . LYS A 1 97 ? 1.015 -2.294 -27.444 1.00 55.81 97 LYS A C 1
ATOM 804 O O . LYS A 1 97 ? 0.173 -2.982 -28.017 1.00 55.81 97 LYS A O 1
ATOM 809 N N . TYR A 1 98 ? 1.566 -2.658 -26.284 1.00 55.44 98 TYR A N 1
ATOM 810 C CA . TYR A 1 98 ? 1.267 -3.912 -25.594 1.00 55.44 98 TYR A CA 1
ATOM 811 C C . TYR A 1 98 ? 0.735 -3.663 -24.183 1.00 55.44 98 TYR A C 1
ATOM 813 O O . TYR A 1 98 ? 1.394 -3.045 -23.352 1.00 55.44 98 TYR A O 1
ATOM 821 N N . LYS A 1 99 ? -0.416 -4.272 -23.865 1.00 64.81 99 LYS A N 1
ATOM 822 C CA . LYS A 1 99 ? -1.043 -4.281 -22.525 1.00 64.81 99 LYS A CA 1
ATOM 823 C C . LYS A 1 99 ? -0.246 -5.070 -21.474 1.00 64.81 99 LYS A C 1
ATOM 825 O O . LYS A 1 99 ? -0.796 -5.519 -20.468 1.00 64.81 99 LYS A O 1
ATOM 830 N N . ASP A 1 100 ? 1.042 -5.289 -21.692 1.00 67.25 100 ASP A N 1
ATOM 831 C CA . ASP A 1 100 ? 1.857 -6.128 -20.829 1.00 67.25 100 ASP A CA 1
ATOM 832 C C . ASP A 1 100 ? 2.074 -5.494 -19.449 1.00 67.25 100 ASP A C 1
ATOM 834 O O . ASP A 1 100 ? 2.098 -6.202 -18.442 1.00 67.25 100 ASP A O 1
ATOM 838 N N . LEU A 1 101 ? 2.160 -4.162 -19.373 1.00 69.69 101 LEU A N 1
ATOM 839 C CA . LEU A 1 101 ? 2.215 -3.438 -18.099 1.00 69.69 101 LEU A CA 1
ATOM 840 C C . LEU A 1 101 ? 0.896 -3.522 -17.326 1.00 69.69 101 LEU A C 1
ATOM 842 O O . LEU A 1 101 ? 0.923 -3.692 -16.108 1.00 69.69 101 LEU A O 1
ATOM 846 N N . ASP A 1 102 ? -0.245 -3.502 -18.016 1.00 71.81 102 ASP A N 1
ATOM 847 C CA . ASP A 1 102 ? -1.548 -3.777 -17.399 1.00 71.81 102 ASP A CA 1
ATOM 848 C C . ASP A 1 102 ? -1.638 -5.222 -16.904 1.00 71.81 102 ASP A C 1
ATOM 850 O O . ASP A 1 102 ? -2.174 -5.483 -15.829 1.00 71.81 102 ASP A O 1
ATOM 854 N N . LYS A 1 103 ? -1.073 -6.179 -17.647 1.00 76.81 103 LYS A N 1
ATOM 855 C CA . LYS A 1 103 ? -1.023 -7.584 -17.230 1.00 76.81 103 LYS A CA 1
ATOM 856 C C . LYS A 1 103 ? -0.182 -7.762 -15.966 1.00 76.81 103 LYS A C 1
ATOM 858 O O . LYS A 1 103 ? -0.638 -8.420 -15.036 1.00 76.81 103 LYS A O 1
ATOM 863 N N . ILE A 1 104 ? 0.981 -7.110 -15.899 1.00 75.75 104 ILE A N 1
ATOM 864 C CA . ILE A 1 104 ? 1.817 -7.060 -14.691 1.00 75.75 104 ILE A CA 1
ATOM 865 C C . ILE A 1 104 ? 1.055 -6.426 -13.531 1.00 75.75 104 ILE A C 1
ATOM 867 O O . ILE A 1 104 ? 1.055 -6.970 -12.431 1.00 75.75 104 ILE A O 1
ATOM 871 N N . LYS A 1 105 ? 0.393 -5.290 -13.766 1.00 74.69 105 LYS A N 1
ATOM 872 C CA . LYS A 1 105 ? -0.391 -4.593 -12.744 1.00 74.69 105 LYS A CA 1
ATOM 873 C C . LYS A 1 105 ? -1.495 -5.489 -12.190 1.00 74.69 105 LYS A C 1
ATOM 875 O O . LYS A 1 105 ? -1.641 -5.587 -10.979 1.00 74.69 105 LYS A O 1
ATOM 880 N N . ASN A 1 106 ? -2.221 -6.180 -13.064 1.00 76.50 106 ASN A N 1
ATOM 881 C CA . ASN A 1 106 ? -3.283 -7.107 -12.684 1.00 76.50 106 ASN A CA 1
ATOM 882 C C . ASN A 1 106 ? -2.746 -8.332 -11.932 1.00 76.50 106 ASN A C 1
ATOM 884 O O . ASN A 1 106 ? -3.382 -8.788 -10.985 1.00 76.50 106 ASN A O 1
ATOM 888 N N . GLU A 1 107 ? -1.584 -8.868 -12.320 1.00 76.06 107 GLU A N 1
ATOM 889 C CA . GLU A 1 107 ? -0.904 -9.924 -11.557 1.00 76.06 107 GLU A CA 1
ATOM 890 C C . GLU A 1 107 ? -0.496 -9.431 -10.164 1.00 76.06 107 GLU A C 1
ATOM 892 O O . GLU A 1 107 ? -0.725 -10.143 -9.189 1.00 76.06 107 GLU A O 1
ATOM 897 N N . LEU A 1 108 ? 0.021 -8.202 -10.053 1.00 75.62 108 LEU A N 1
ATOM 898 C CA . LEU A 1 108 ? 0.398 -7.593 -8.775 1.00 75.62 108 LEU A CA 1
ATOM 899 C C . LEU A 1 108 ? -0.810 -7.351 -7.864 1.00 75.62 108 LEU A C 1
ATOM 901 O O . LEU A 1 108 ? -0.769 -7.634 -6.671 1.00 75.62 108 LEU A O 1
ATOM 905 N N . GLU A 1 109 ? -1.898 -6.828 -8.430 1.00 71.50 109 GLU A N 1
ATOM 906 C CA . GLU A 1 109 ? -3.143 -6.587 -7.698 1.00 71.50 109 GLU A CA 1
ATOM 907 C C . GLU A 1 109 ? -3.799 -7.909 -7.249 1.00 71.50 109 GLU A C 1
ATOM 909 O O . GLU A 1 109 ? -4.467 -7.932 -6.218 1.00 71.50 109 GLU A O 1
ATOM 914 N N . ARG A 1 110 ? -3.581 -9.022 -7.969 1.00 73.50 110 ARG A N 1
ATOM 915 C CA . ARG A 1 110 ? -4.057 -10.364 -7.580 1.00 73.50 110 ARG A CA 1
ATOM 916 C C . ARG A 1 110 ? -3.177 -11.050 -6.539 1.00 73.50 110 ARG A C 1
ATOM 918 O O . ARG A 1 110 ? -3.706 -11.764 -5.691 1.00 73.50 110 ARG A O 1
ATOM 925 N N . SER A 1 111 ? -1.857 -10.893 -6.623 1.00 66.81 111 SER A N 1
ATOM 926 C CA . SER A 1 111 ? -0.914 -11.586 -5.737 1.00 66.81 111 SER A CA 1
ATOM 927 C C . SER A 1 111 ? -0.822 -10.949 -4.350 1.00 66.81 111 SER A C 1
ATOM 929 O O . SER A 1 111 ? -0.485 -11.633 -3.382 1.00 66.81 111 SER A O 1
ATOM 931 N N . ILE A 1 112 ? -1.163 -9.663 -4.221 1.00 69.25 112 ILE A N 1
ATOM 932 C CA . ILE A 1 112 ? -1.080 -8.929 -2.959 1.00 69.25 112 ILE A CA 1
ATOM 933 C C . ILE A 1 112 ? -2.475 -8.813 -2.335 1.00 69.25 112 ILE A C 1
ATOM 935 O O . ILE A 1 112 ? -3.371 -8.166 -2.876 1.00 69.25 112 ILE A O 1
ATOM 939 N N . LYS A 1 113 ? -2.663 -9.396 -1.142 1.00 62.56 113 LYS A N 1
ATOM 940 C CA . LYS A 1 113 ? -3.880 -9.168 -0.350 1.00 62.56 113 LYS A CA 1
ATOM 941 C C . LYS A 1 113 ? -3.985 -7.684 -0.001 1.00 62.56 113 LYS A C 1
ATOM 943 O O . LYS A 1 113 ? -3.098 -7.117 0.633 1.00 62.56 113 LYS A O 1
ATOM 948 N N . ARG A 1 114 ? -5.095 -7.064 -0.396 1.00 56.34 114 ARG A N 1
ATOM 949 C CA . ARG A 1 114 ? -5.395 -5.666 -0.089 1.00 56.34 114 ARG A CA 1
ATOM 950 C C . ARG A 1 114 ? -5.668 -5.528 1.408 1.00 56.34 114 ARG A C 1
ATOM 952 O O . ARG A 1 114 ? -6.727 -5.926 1.889 1.00 56.34 114 ARG A O 1
ATOM 959 N N . THR A 1 115 ? -4.735 -4.951 2.153 1.00 55.91 115 THR A N 1
ATOM 960 C CA . THR A 1 115 ? -5.040 -4.370 3.462 1.00 55.91 115 THR A CA 1
ATOM 961 C C . THR A 1 115 ? -6.000 -3.209 3.220 1.00 55.91 115 THR A C 1
ATOM 963 O O . THR A 1 115 ? -5.635 -2.223 2.587 1.00 55.91 115 THR A O 1
ATOM 966 N N . LYS A 1 116 ? -7.265 -3.323 3.644 1.00 56.69 116 LYS A N 1
ATOM 967 C CA . LYS A 1 116 ? -8.181 -2.172 3.635 1.00 56.69 116 LYS A CA 1
ATOM 968 C C . LYS A 1 116 ? -7.552 -1.083 4.507 1.00 56.69 116 LYS A C 1
ATOM 970 O O . LYS A 1 116 ? -7.557 -1.201 5.729 1.00 56.69 116 LYS A O 1
ATOM 975 N N . ILE A 1 117 ? -6.997 -0.040 3.891 1.00 53.44 117 ILE A N 1
ATOM 976 C CA . ILE A 1 117 ? -6.698 1.195 4.612 1.00 53.44 117 ILE A CA 1
ATOM 977 C C . ILE A 1 117 ? -8.051 1.809 4.939 1.00 53.44 117 ILE A C 1
ATOM 979 O O . ILE A 1 117 ? -8.690 2.413 4.082 1.00 53.44 117 ILE A O 1
ATOM 983 N N . HIS A 1 118 ? -8.508 1.602 6.168 1.00 58.59 118 HIS A N 1
ATOM 984 C CA . HIS A 1 118 ? -9.625 2.366 6.692 1.00 58.59 118 HIS A CA 1
ATOM 985 C C . HIS A 1 118 ? -9.162 3.805 6.888 1.00 58.59 118 HIS A C 1
ATOM 987 O O . HIS A 1 118 ? -8.137 4.055 7.528 1.00 58.59 118 HIS A O 1
ATOM 993 N N . SER A 1 119 ? -9.902 4.758 6.326 1.00 67.00 119 SER A N 1
ATOM 994 C CA . SER A 1 119 ? -9.655 6.172 6.600 1.00 67.00 119 SER A CA 1
ATOM 995 C C . SER A 1 119 ? -9.784 6.449 8.108 1.00 67.00 119 SER A C 1
ATOM 997 O O . SER A 1 119 ? -10.556 5.787 8.801 1.00 67.00 119 SER A O 1
ATOM 999 N N . SER A 1 120 ? -9.068 7.450 8.640 1.00 72.38 120 SER A N 1
ATOM 1000 C CA . SER A 1 120 ? -9.200 7.861 10.057 1.00 72.38 120 SER A CA 1
ATOM 1001 C C . SER A 1 120 ? -10.670 8.106 10.450 1.00 72.38 120 SER A C 1
ATOM 1003 O O . SER A 1 120 ? -11.115 7.743 11.540 1.00 72.38 120 SER A O 1
ATOM 1005 N N . LYS A 1 121 ? -11.465 8.622 9.501 1.00 79.50 121 LYS A N 1
ATOM 1006 C CA . LYS A 1 121 ? -12.908 8.828 9.652 1.00 79.50 121 LYS A CA 1
ATOM 1007 C C . LYS A 1 121 ? -13.686 7.512 9.767 1.00 79.50 121 LYS A C 1
ATOM 1009 O O . LYS A 1 121 ? -14.534 7.404 10.646 1.00 79.50 121 LYS A O 1
ATOM 1014 N N . GLU A 1 122 ? -13.391 6.512 8.938 1.00 81.69 122 GLU A N 1
ATOM 1015 C CA . GLU A 1 122 ? -14.003 5.177 9.041 1.00 81.69 122 GLU A CA 1
ATOM 1016 C C . GLU A 1 122 ? -13.636 4.470 10.344 1.00 81.69 122 GLU A C 1
ATOM 1018 O O . GLU A 1 122 ? -14.513 3.911 10.996 1.00 81.69 122 GLU A O 1
ATOM 1023 N N . ILE A 1 123 ? -12.366 4.536 10.761 1.00 85.31 123 ILE A N 1
ATOM 1024 C CA . ILE A 1 123 ? -11.916 3.957 12.036 1.00 85.31 123 ILE A CA 1
ATOM 1025 C C . ILE A 1 123 ? -12.717 4.558 13.191 1.00 85.31 123 ILE A C 1
ATOM 1027 O O . ILE A 1 123 ? -13.221 3.835 14.049 1.00 85.31 123 ILE A O 1
ATOM 1031 N N . LYS A 1 124 ? -12.900 5.881 13.178 1.00 89.38 124 LYS A N 1
ATOM 1032 C CA . LYS A 1 124 ? -13.688 6.590 14.183 1.00 89.38 124 LYS A CA 1
ATOM 1033 C C . LYS A 1 124 ? -15.160 6.190 14.183 1.00 89.38 124 LYS A C 1
ATOM 1035 O O . LYS A 1 124 ? -15.711 5.979 15.257 1.00 89.38 124 LYS A O 1
ATOM 1040 N N . ILE A 1 125 ? -15.789 6.076 13.012 1.00 89.62 125 ILE A N 1
ATOM 1041 C CA . ILE A 1 125 ? -17.194 5.651 12.883 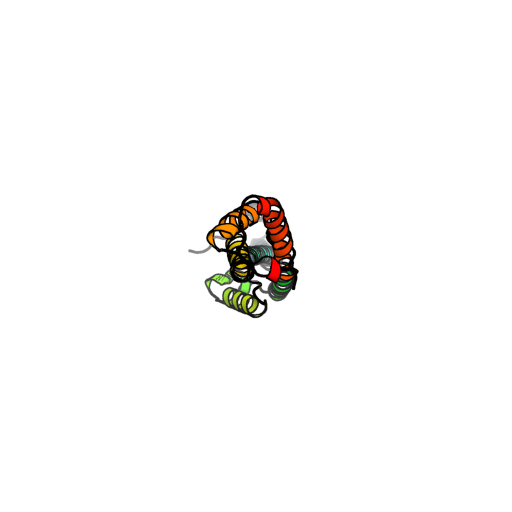1.00 89.62 125 ILE A CA 1
ATOM 1042 C C . ILE A 1 125 ? -17.376 4.222 13.403 1.00 89.62 125 ILE A C 1
ATOM 1044 O O . ILE A 1 125 ? -18.316 3.947 14.149 1.00 89.62 125 ILE A O 1
ATOM 1048 N N . ASN A 1 126 ? -16.456 3.324 13.062 1.00 90.38 126 ASN A N 1
ATOM 1049 C CA . ASN A 1 126 ? -16.535 1.931 13.482 1.00 90.38 126 ASN A CA 1
ATOM 1050 C C . ASN A 1 126 ? -16.326 1.794 14.993 1.00 90.38 126 ASN A C 1
ATOM 1052 O O . ASN A 1 126 ? -17.114 1.131 15.660 1.00 90.38 126 ASN A O 1
ATOM 1056 N N . ILE A 1 127 ? -15.322 2.475 15.556 1.00 92.38 127 ILE A N 1
ATOM 1057 C CA . ILE A 1 127 ? -15.095 2.499 17.008 1.00 92.38 127 ILE A CA 1
ATOM 1058 C C . ILE A 1 127 ? -16.278 3.144 17.736 1.00 92.38 127 ILE A C 1
ATOM 1060 O O . ILE A 1 127 ? -16.704 2.623 18.764 1.00 92.38 127 ILE A O 1
ATOM 1064 N N . PHE A 1 128 ? -16.845 4.229 17.199 1.00 94.38 128 PHE A N 1
ATOM 1065 C CA . PHE A 1 128 ? -18.063 4.829 17.744 1.00 94.38 128 PHE A CA 1
ATOM 1066 C C . PHE A 1 128 ? -19.202 3.811 17.787 1.00 94.38 128 PHE A C 1
ATOM 1068 O O . PHE A 1 128 ? -19.820 3.668 18.832 1.00 94.38 128 PHE A O 1
ATOM 1075 N N . SER A 1 129 ? -19.437 3.080 16.695 1.00 93.25 129 SER A N 1
ATOM 1076 C CA . SER A 1 129 ? -20.513 2.082 16.608 1.00 93.25 129 SER A CA 1
ATOM 1077 C C . SER A 1 129 ? -20.316 0.953 17.626 1.00 93.25 129 SER A C 1
ATOM 1079 O O . SER A 1 129 ? -21.227 0.652 18.387 1.00 93.25 129 SER A O 1
ATOM 1081 N N . ILE A 1 130 ? -19.093 0.415 17.736 1.00 91.69 130 ILE A N 1
ATOM 1082 C CA . ILE A 1 130 ? -18.746 -0.629 18.719 1.00 91.69 130 ILE A CA 1
ATOM 1083 C C . ILE A 1 130 ? -19.004 -0.155 20.157 1.00 91.69 130 ILE A C 1
ATOM 1085 O O . ILE A 1 130 ? -19.579 -0.881 20.968 1.00 91.69 130 ILE A O 1
ATOM 1089 N N . LEU A 1 131 ? -18.557 1.057 20.497 1.00 92.94 131 LEU A N 1
ATOM 1090 C CA . LEU A 1 131 ? -18.717 1.605 21.846 1.00 92.94 131 LEU A CA 1
ATOM 1091 C C . LEU A 1 131 ? -20.173 1.983 22.134 1.00 92.94 131 LEU A C 1
ATOM 1093 O O . LEU A 1 131 ? -20.651 1.753 23.243 1.00 92.94 131 LEU A O 1
ATOM 1097 N N . PHE A 1 132 ? -20.879 2.528 21.145 1.00 93.44 132 PHE A N 1
ATOM 1098 C CA . PHE A 1 132 ? -22.294 2.868 21.236 1.00 93.44 132 PHE A CA 1
ATOM 1099 C C . PHE A 1 132 ? -23.136 1.634 21.543 1.00 93.44 132 PHE A C 1
ATOM 1101 O O . PHE A 1 132 ? -23.897 1.657 22.510 1.00 93.44 132 PHE A O 1
ATOM 1108 N N . ASP A 1 133 ? -22.928 0.545 20.798 1.00 91.25 133 ASP A N 1
ATOM 1109 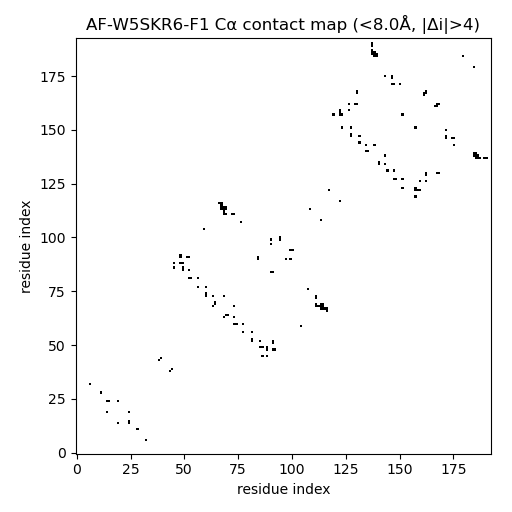C CA . ASP A 1 133 ? -23.681 -0.695 20.977 1.00 91.25 133 ASP A CA 1
ATOM 1110 C C . ASP A 1 133 ? -23.517 -1.283 22.378 1.00 91.25 133 ASP A C 1
ATOM 1112 O O . ASP A 1 133 ? -24.466 -1.809 22.956 1.00 91.25 133 ASP A O 1
ATOM 1116 N N . ARG A 1 134 ? -22.329 -1.141 22.967 1.00 87.44 134 ARG A N 1
ATOM 1117 C CA . ARG A 1 134 ? -22.055 -1.608 24.331 1.00 87.44 134 ARG A CA 1
ATOM 1118 C C . ARG A 1 134 ? -22.653 -0.698 25.398 1.00 87.44 134 ARG A C 1
ATOM 1120 O O . ARG A 1 134 ? -23.184 -1.179 26.398 1.00 87.44 134 ARG A O 1
ATOM 1127 N N . LEU A 1 135 ? -22.550 0.617 25.212 1.00 88.50 135 LEU A N 1
ATOM 1128 C CA . LEU A 1 135 ? -22.990 1.598 26.203 1.00 88.50 135 LEU A CA 1
ATOM 1129 C C . LEU A 1 135 ? -24.515 1.754 26.221 1.00 88.50 135 LEU A C 1
ATOM 1131 O O . LEU A 1 135 ? -25.077 1.902 27.304 1.00 88.50 135 LEU A O 1
ATOM 1135 N N . GLN A 1 136 ? -25.199 1.647 25.075 1.00 88.06 136 GLN A N 1
ATOM 1136 C CA . GLN A 1 136 ? -26.664 1.776 25.003 1.00 88.06 136 GLN A CA 1
ATOM 1137 C C . GLN A 1 136 ? -27.407 0.716 25.824 1.00 88.06 136 GLN A C 1
ATOM 1139 O O . GLN A 1 136 ? -28.499 0.975 26.322 1.00 88.06 136 GLN A O 1
ATOM 1144 N N . CYS A 1 137 ? -26.801 -0.458 26.028 1.00 82.94 137 CYS A N 1
ATOM 1145 C CA . CYS A 1 137 ? -27.373 -1.506 26.871 1.00 82.94 137 CYS A CA 1
ATOM 1146 C C . CYS A 1 137 ? -27.364 -1.146 28.366 1.00 82.94 137 CYS A C 1
ATOM 1148 O O . CYS A 1 137 ? -28.125 -1.724 29.140 1.00 82.94 137 CYS A O 1
ATOM 1150 N N . LYS A 1 138 ? -26.488 -0.223 28.785 1.00 81.12 138 LYS A N 1
ATOM 1151 C CA . LYS A 1 138 ? -26.224 0.096 30.198 1.00 81.12 138 LYS A CA 1
ATOM 1152 C C . LYS A 1 138 ? -26.558 1.543 30.569 1.00 81.12 138 LYS A C 1
ATOM 1154 O O . LYS A 1 138 ? -26.696 1.846 31.749 1.00 81.12 138 LYS A O 1
ATOM 1159 N N . LEU A 1 139 ? -26.671 2.443 29.594 1.00 82.56 139 LEU A N 1
ATOM 1160 C CA . LEU A 1 139 ? -26.766 3.885 29.803 1.00 82.56 139 LEU A CA 1
ATOM 1161 C C . LEU A 1 139 ? -27.780 4.518 28.850 1.00 82.56 139 LEU A C 1
ATOM 1163 O O . LEU A 1 139 ? -27.958 4.078 27.717 1.00 82.56 139 LEU A O 1
ATOM 1167 N N . LYS A 1 140 ? -28.405 5.618 29.283 1.00 85.81 140 LYS A N 1
ATOM 1168 C CA . LYS A 1 140 ? -29.291 6.403 28.415 1.00 85.81 140 LYS A CA 1
ATOM 1169 C C . LYS A 1 140 ? -28.492 7.057 27.287 1.00 85.81 140 LYS A C 1
ATOM 1171 O O . LYS A 1 140 ? -27.523 7.767 27.556 1.00 85.81 140 LYS A O 1
ATOM 1176 N N . VAL A 1 141 ? -28.950 6.858 26.053 1.00 85.56 141 VAL A N 1
ATOM 1177 C CA . VAL A 1 141 ? -28.330 7.365 24.817 1.00 85.56 141 VAL A CA 1
ATOM 1178 C C . VAL A 1 141 ? -28.003 8.856 24.906 1.00 85.56 141 VAL A C 1
ATOM 1180 O O . VAL A 1 141 ? -26.847 9.238 24.727 1.00 85.56 141 VAL A O 1
ATOM 1183 N N . ASP A 1 142 ? -28.972 9.680 25.298 1.00 85.75 142 ASP A N 1
ATOM 1184 C CA . ASP A 1 142 ? -28.805 11.139 25.373 1.00 85.75 142 ASP A CA 1
ATOM 1185 C C . ASP A 1 142 ? -27.720 11.577 26.364 1.00 85.75 142 ASP A C 1
ATOM 1187 O O . ASP A 1 142 ? -27.124 12.642 26.216 1.00 85.75 142 ASP A O 1
ATOM 1191 N N . PHE A 1 143 ? -27.434 10.741 27.364 1.00 85.50 143 PHE A N 1
ATOM 1192 C CA . PHE A 1 143 ? -26.424 11.024 28.371 1.00 85.50 143 PHE A CA 1
ATOM 1193 C C . PHE A 1 143 ? -25.011 10.660 27.894 1.00 85.50 143 PHE A C 1
ATOM 1195 O O . PHE A 1 143 ? -24.093 11.473 28.007 1.00 85.50 143 PHE A O 1
ATOM 1202 N N . PHE A 1 144 ? -24.805 9.446 27.368 1.00 87.50 144 PHE A N 1
ATOM 1203 C CA . PHE A 1 144 ? -23.448 8.979 27.056 1.00 87.50 144 PHE A CA 1
ATOM 1204 C C . PHE A 1 144 ? -22.971 9.381 25.655 1.00 87.50 144 PHE A C 1
ATOM 1206 O O . PHE A 1 144 ? -21.763 9.493 25.447 1.00 87.50 144 PHE A O 1
ATOM 1213 N N . VAL A 1 145 ? -23.870 9.627 24.693 1.00 92.06 145 VAL A N 1
ATOM 1214 C CA . VAL A 1 145 ? -23.481 9.979 23.315 1.00 92.06 145 VAL A CA 1
ATOM 1215 C C . VAL A 1 145 ? -22.638 11.259 23.243 1.00 92.06 145 VAL A C 1
ATOM 1217 O O . VAL A 1 145 ? -21.615 11.230 22.551 1.00 92.06 145 VAL A O 1
ATOM 1220 N N . PRO A 1 146 ? -22.982 12.364 23.939 1.00 92.12 146 PRO A N 1
ATOM 1221 C CA . PRO A 1 146 ? -22.136 13.556 23.959 1.00 92.12 146 PRO A CA 1
ATOM 1222 C C . PRO A 1 146 ? -20.736 13.265 24.511 1.00 92.12 146 PRO A C 1
ATOM 1224 O O . PRO A 1 146 ? -19.745 13.677 23.916 1.00 92.12 146 PRO A O 1
ATOM 1227 N N . ILE A 1 147 ? -20.646 12.485 25.595 1.00 91.69 147 ILE A N 1
ATOM 1228 C CA . ILE A 1 147 ? -19.376 12.105 26.236 1.00 91.69 147 ILE A CA 1
ATOM 1229 C C . ILE A 1 147 ? -18.521 11.260 25.286 1.00 91.69 147 ILE A C 1
ATOM 1231 O O . ILE A 1 147 ? -17.330 11.524 25.125 1.00 91.69 147 ILE A O 1
ATOM 1235 N N . LEU A 1 148 ? -19.134 10.277 24.625 1.00 93.38 148 LEU A N 1
ATOM 1236 C CA . LEU A 1 148 ? -18.480 9.404 23.654 1.00 93.38 148 LEU A CA 1
ATOM 1237 C C . LEU A 1 148 ? -17.934 10.201 22.459 1.00 93.38 148 LEU A C 1
ATOM 1239 O O . LEU A 1 148 ? -16.786 10.002 22.060 1.00 93.38 148 LEU A O 1
ATOM 1243 N N . LYS A 1 149 ? -18.730 11.126 21.902 1.00 93.56 149 LYS A N 1
ATOM 1244 C CA . LYS A 1 149 ? -18.294 11.993 20.794 1.00 93.56 149 LYS A CA 1
ATOM 1245 C C . LYS A 1 149 ? -17.109 12.864 21.201 1.00 93.56 149 LYS A C 1
ATOM 1247 O O . LYS A 1 149 ? -16.111 12.890 20.484 1.00 93.56 149 LYS A O 1
ATOM 1252 N N . ASP A 1 150 ? -17.199 13.526 22.350 1.00 93.81 150 ASP A N 1
ATOM 1253 C CA . ASP A 1 150 ? -16.128 14.373 22.877 1.00 93.81 150 ASP A CA 1
ATOM 1254 C C . ASP A 1 150 ? -14.839 13.588 23.109 1.00 93.81 150 ASP A C 1
ATOM 1256 O O . ASP A 1 150 ? -13.759 14.030 22.717 1.00 93.81 150 ASP A O 1
ATOM 1260 N N . T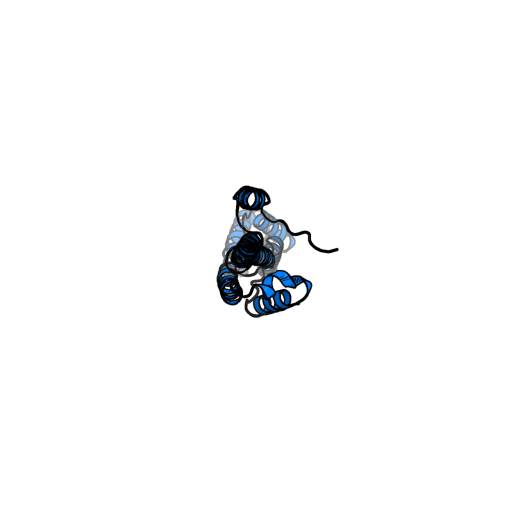YR A 1 151 ? -14.953 12.400 23.703 1.00 94.06 151 TYR A N 1
ATOM 1261 C CA . TYR A 1 151 ? -13.819 11.522 23.950 1.00 94.06 151 TYR A CA 1
ATOM 1262 C C . TYR A 1 151 ? -13.116 11.141 22.641 1.00 94.06 151 TYR A C 1
ATOM 1264 O O . TYR A 1 151 ? -11.920 11.383 22.502 1.00 94.06 151 TYR A O 1
ATOM 1272 N N . LEU A 1 152 ? -13.852 10.640 21.640 1.00 92.81 152 LEU A N 1
ATOM 1273 C CA . LEU A 1 152 ? -13.277 10.256 20.342 1.00 92.81 152 LEU A CA 1
ATOM 1274 C C . LEU A 1 152 ? -12.778 11.453 19.513 1.00 92.81 152 LEU A C 1
ATOM 1276 O O . LEU A 1 152 ? -11.974 11.272 18.600 1.00 92.81 152 LEU A O 1
ATOM 1280 N N . ASN A 1 153 ? -13.272 12.667 19.769 1.00 91.00 153 ASN A N 1
ATOM 1281 C CA . ASN A 1 153 ? -12.770 13.899 19.150 1.00 91.00 153 ASN A CA 1
ATOM 1282 C C . ASN A 1 153 ? -11.420 14.339 19.725 1.00 91.00 153 ASN A C 1
ATOM 1284 O O . ASN A 1 153 ? -10.633 14.928 18.993 1.00 91.00 153 ASN A O 1
ATOM 1288 N N . LYS A 1 154 ? -11.147 14.039 20.999 1.00 91.81 154 LYS A N 1
ATOM 1289 C CA . LYS A 1 154 ? -9.894 14.402 21.682 1.00 91.81 154 LYS A CA 1
ATOM 1290 C C . LYS A 1 154 ? -8.744 13.431 21.413 1.00 91.81 154 LYS A C 1
ATOM 1292 O O . LYS A 1 154 ? -7.601 13.756 21.712 1.00 91.81 154 LYS A O 1
ATOM 1297 N N . GLN A 1 155 ? -9.028 12.251 20.866 1.00 88.00 155 GLN A N 1
ATOM 1298 C CA . GLN A 1 155 ? -7.996 11.271 20.541 1.00 88.00 155 GLN A CA 1
ATOM 1299 C C . GLN A 1 155 ? -7.234 11.686 19.280 1.00 88.00 155 GLN A C 1
ATOM 1301 O O . GLN A 1 155 ? -7.818 11.790 18.203 1.00 88.00 155 GLN A O 1
ATOM 1306 N N . GLU A 1 156 ? -5.918 11.853 19.409 1.00 84.56 156 GLU A N 1
ATOM 1307 C CA . GLU A 1 156 ? -5.021 12.132 18.281 1.00 84.56 156 GLU A CA 1
ATOM 1308 C C . GLU A 1 156 ? -4.999 10.962 17.283 1.00 84.56 156 GLU A C 1
ATOM 1310 O O . GLU A 1 156 ? -5.001 11.156 16.066 1.00 84.56 156 GLU A O 1
ATOM 1315 N N . LYS A 1 157 ? -5.049 9.726 17.798 1.00 86.88 157 LYS A N 1
ATOM 1316 C CA . LYS A 1 157 ? -5.080 8.503 16.996 1.00 86.88 157 LYS A CA 1
ATOM 1317 C C . LYS A 1 157 ? -5.972 7.441 17.631 1.00 86.88 157 LYS A C 1
ATOM 1319 O O . LYS A 1 157 ? -5.824 7.094 18.803 1.00 86.88 157 LYS A O 1
ATOM 1324 N N . LEU A 1 158 ? -6.869 6.888 16.819 1.00 88.50 158 LEU A N 1
ATOM 1325 C CA . LEU A 1 158 ? -7.763 5.802 17.204 1.00 88.50 158 LEU A CA 1
ATOM 1326 C C . LEU A 1 158 ? -7.269 4.462 16.654 1.00 88.50 158 LEU A C 1
ATOM 1328 O O . LEU A 1 158 ? -6.849 4.371 15.501 1.00 88.50 158 LEU A O 1
ATOM 1332 N N . GLU A 1 159 ? -7.333 3.419 17.477 1.00 87.25 159 GLU A N 1
ATOM 1333 C CA . GLU A 1 159 ? -6.806 2.091 17.159 1.00 87.25 159 GLU A CA 1
ATOM 1334 C C . GLU A 1 159 ? -7.814 1.000 17.523 1.00 87.25 159 GLU A C 1
ATOM 1336 O O . GLU A 1 159 ? -8.301 0.942 18.651 1.00 87.25 159 GLU A O 1
ATOM 1341 N N . TYR A 1 160 ? -8.097 0.087 16.590 1.00 85.12 160 TYR A N 1
ATOM 1342 C CA . TYR A 1 160 ? -9.065 -0.992 16.820 1.00 85.12 160 TYR A CA 1
ATOM 1343 C C . TYR A 1 160 ? -8.694 -1.885 18.002 1.00 85.12 160 TYR A C 1
ATOM 1345 O O . T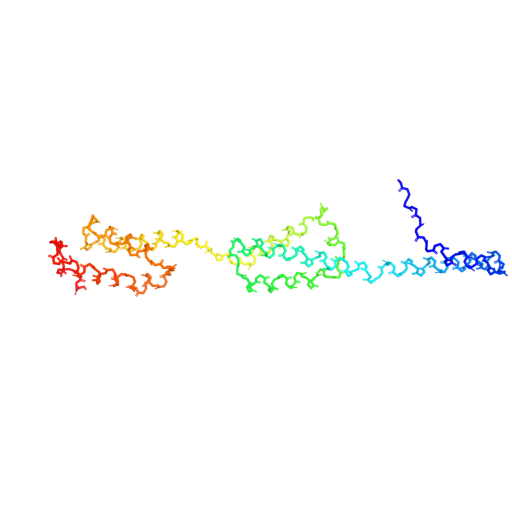YR A 1 160 ? -9.571 -2.253 18.776 1.00 85.12 160 TYR A O 1
ATOM 1353 N N . ASN A 1 161 ? -7.407 -2.183 18.188 1.00 85.44 161 ASN A N 1
ATOM 1354 C CA . ASN A 1 161 ? -6.949 -3.034 19.287 1.00 85.44 161 ASN A CA 1
ATOM 1355 C C . ASN A 1 161 ? -7.389 -2.490 20.653 1.00 85.44 161 ASN A C 1
ATOM 1357 O O . ASN A 1 161 ? -7.770 -3.261 21.525 1.00 85.44 161 ASN A O 1
ATOM 1361 N N . LYS A 1 162 ? -7.417 -1.163 20.824 1.00 87.88 162 LYS A N 1
ATOM 1362 C CA . LYS A 1 162 ? -7.873 -0.517 22.063 1.00 87.88 162 LYS A CA 1
ATOM 1363 C C . LYS A 1 162 ? -9.394 -0.575 22.244 1.00 87.88 162 LYS A C 1
ATOM 1365 O O . LYS A 1 162 ? -9.870 -0.572 23.375 1.00 87.88 162 LYS A O 1
ATOM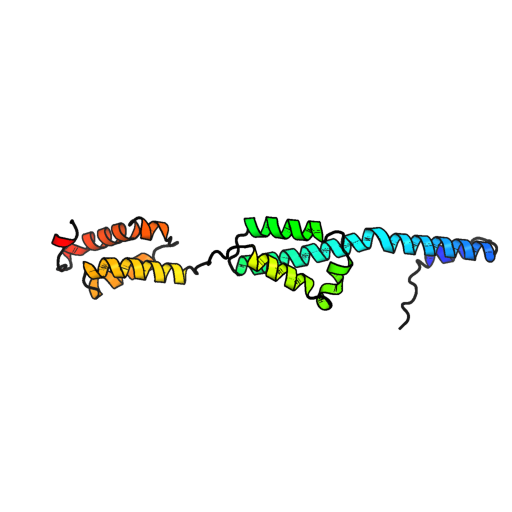 1370 N N . ALA A 1 163 ? -10.156 -0.646 21.152 1.00 85.38 163 ALA A N 1
ATOM 1371 C CA . ALA A 1 163 ? -11.600 -0.869 21.202 1.00 85.38 163 ALA A CA 1
ATOM 1372 C C . ALA A 1 163 ? -11.946 -2.331 21.536 1.00 85.38 163 ALA A C 1
ATOM 1374 O O . ALA A 1 163 ? -12.886 -2.570 22.288 1.00 85.38 163 ALA A O 1
ATOM 1375 N N . PHE A 1 164 ? -11.181 -3.294 21.008 1.00 82.94 164 PHE A N 1
ATOM 1376 C CA . PHE A 1 164 ? -11.378 -4.725 21.273 1.00 82.94 164 PHE A CA 1
ATOM 1377 C C . PHE A 1 164 ? -10.879 -5.163 22.654 1.00 82.94 164 PHE A C 1
ATOM 1379 O O . PHE A 1 164 ? -11.511 -6.015 23.265 1.00 82.94 164 PHE A O 1
ATOM 1386 N N . ASN A 1 165 ? -9.802 -4.558 23.164 1.00 86.50 165 ASN A N 1
ATOM 1387 C CA . ASN A 1 165 ? -9.246 -4.846 24.494 1.00 86.50 165 ASN A CA 1
ATOM 1388 C C . ASN A 1 165 ? -9.905 -4.023 25.618 1.00 86.50 165 ASN A C 1
ATOM 1390 O O . ASN A 1 165 ? -9.289 -3.789 26.655 1.00 86.50 165 ASN A O 1
ATOM 1394 N N . ASP A 1 166 ? -11.110 -3.502 25.387 1.00 87.25 166 ASP A N 1
ATOM 1395 C CA . ASP A 1 166 ? -11.916 -2.731 26.345 1.00 87.25 166 ASP A CA 1
ATOM 1396 C C . ASP A 1 166 ? -11.272 -1.458 26.911 1.00 87.25 166 ASP A C 1
ATOM 1398 O O . ASP A 1 166 ? -11.856 -0.798 27.769 1.00 87.25 166 ASP A O 1
ATOM 1402 N N . GLN A 1 167 ? -10.112 -1.041 26.406 1.00 91.38 167 GLN A N 1
ATOM 1403 C CA . GLN A 1 167 ? -9.408 0.134 26.907 1.00 91.38 167 GLN A CA 1
ATOM 1404 C C . GLN A 1 167 ? -10.273 1.393 26.766 1.00 91.38 167 GLN A C 1
ATOM 1406 O O . GLN A 1 167 ? -10.535 2.079 27.753 1.00 91.38 167 GLN A O 1
ATOM 1411 N N . TYR A 1 168 ? -10.775 1.666 25.559 1.00 92.19 168 TYR A N 1
ATOM 1412 C CA . TYR A 1 168 ? -11.626 2.837 25.322 1.00 92.19 168 TYR A CA 1
ATOM 1413 C C . TYR A 1 168 ? -12.934 2.780 26.107 1.00 92.19 168 TYR A C 1
ATOM 1415 O O . TYR A 1 168 ? -13.398 3.793 26.622 1.00 92.19 168 TYR A O 1
ATOM 1423 N N . TYR A 1 169 ? -13.513 1.588 26.228 1.00 91.38 169 TYR A N 1
ATOM 1424 C CA . TYR A 1 169 ? -14.736 1.381 26.990 1.00 91.38 169 TYR A CA 1
ATOM 1425 C C . TYR A 1 169 ? -14.524 1.706 28.479 1.00 91.38 169 TYR A C 1
ATOM 1427 O O . TYR A 1 169 ? -15.284 2.486 29.052 1.00 91.38 169 TYR A O 1
ATOM 1435 N N . ASN A 1 170 ? -13.444 1.201 29.078 1.00 90.56 170 ASN A N 1
ATOM 1436 C CA . ASN A 1 170 ? -13.096 1.445 30.477 1.00 90.56 170 ASN A CA 1
ATOM 1437 C C . ASN A 1 170 ? -12.751 2.916 30.750 1.00 90.56 170 ASN A C 1
ATOM 1439 O O . ASN A 1 170 ? -13.144 3.465 31.778 1.00 90.56 170 ASN A O 1
ATOM 1443 N N . GLU A 1 171 ? -12.043 3.579 29.834 1.00 92.62 171 GLU A N 1
ATOM 1444 C CA . GLU A 1 171 ? -11.752 5.013 29.942 1.00 92.62 171 GLU A CA 1
ATOM 1445 C C . GLU A 1 171 ? -13.036 5.856 29.917 1.00 92.62 171 GLU A C 1
ATOM 1447 O O . GLU A 1 171 ? -13.206 6.752 30.746 1.00 92.62 171 GLU A O 1
ATOM 1452 N N . ILE A 1 172 ? -13.978 5.535 29.025 1.00 92.31 172 ILE A N 1
ATOM 1453 C CA . ILE A 1 172 ? -15.276 6.218 28.953 1.00 92.31 172 ILE A CA 1
ATOM 1454 C C . ILE A 1 172 ? -16.103 5.973 30.217 1.00 92.31 172 ILE A C 1
ATOM 1456 O O . ILE A 1 172 ? -16.697 6.919 30.739 1.00 92.31 172 ILE A O 1
ATOM 1460 N N . LEU A 1 173 ? -16.114 4.745 30.746 1.00 88.94 173 LEU A N 1
ATOM 1461 C CA . LEU A 1 173 ? -16.798 4.444 32.004 1.00 88.94 173 LEU A CA 1
ATOM 1462 C C . LEU A 1 173 ? -16.254 5.275 33.166 1.00 88.94 173 LEU A C 1
ATOM 1464 O O . LEU A 1 173 ? -17.053 5.840 33.905 1.00 88.94 173 LEU A O 1
ATOM 1468 N N . LYS A 1 174 ? -14.930 5.444 33.280 1.00 89.31 174 LYS A N 1
ATOM 1469 C CA . LYS A 1 174 ? -14.325 6.316 34.305 1.00 89.31 174 LYS A CA 1
ATOM 1470 C C . LYS A 1 174 ? -14.780 7.770 34.173 1.00 89.31 174 LYS A C 1
ATOM 1472 O O . LYS A 1 174 ? -15.088 8.419 35.168 1.00 89.31 174 LYS A O 1
ATOM 1477 N N . ILE A 1 175 ? -14.861 8.292 32.945 1.00 90.19 175 ILE A N 1
ATOM 1478 C CA . ILE A 1 175 ? -15.355 9.660 32.698 1.00 90.19 175 ILE A CA 1
ATOM 1479 C C . ILE A 1 175 ? -16.818 9.794 33.132 1.00 90.19 175 ILE A C 1
ATOM 1481 O O . ILE A 1 175 ? -17.215 10.824 33.677 1.00 90.19 175 ILE A O 1
ATOM 1485 N N . ILE A 1 176 ? -17.623 8.766 32.874 1.00 85.00 176 ILE A N 1
ATOM 1486 C CA . ILE A 1 176 ? -19.037 8.727 33.243 1.00 85.00 176 ILE A CA 1
ATOM 1487 C C . ILE A 1 176 ? -19.206 8.603 34.758 1.00 85.00 176 ILE A C 1
ATOM 1489 O O . ILE A 1 176 ? -20.048 9.296 35.323 1.00 85.00 176 ILE A O 1
ATOM 1493 N N . GLU A 1 177 ? -18.392 7.779 35.417 1.00 82.56 177 GLU A N 1
ATOM 1494 C CA . GLU A 1 177 ? -18.382 7.614 36.870 1.00 82.56 177 GLU A CA 1
ATOM 1495 C C . GLU A 1 177 ? -18.060 8.929 37.577 1.00 82.56 177 GLU A C 1
ATOM 1497 O O . GLU A 1 177 ? -18.805 9.355 38.449 1.00 82.56 177 GLU A O 1
ATOM 1502 N N . ASN A 1 178 ? -17.052 9.658 37.098 1.00 81.94 178 ASN A N 1
ATOM 1503 C CA . ASN A 1 178 ? -16.701 10.977 37.632 1.00 81.94 178 ASN A CA 1
ATOM 1504 C C . ASN A 1 178 ? -17.786 12.045 37.397 1.00 81.94 178 ASN A C 1
ATOM 1506 O O . ASN A 1 178 ? -17.758 13.105 38.014 1.00 81.94 178 ASN A O 1
ATOM 1510 N N . LYS A 1 179 ? -18.734 11.802 36.482 1.00 76.31 179 LYS A N 1
ATOM 1511 C CA . LYS A 1 179 ? -19.878 12.687 36.198 1.00 76.31 179 LYS A CA 1
ATOM 1512 C C . LYS A 1 179 ? -21.190 12.191 36.816 1.00 76.31 179 LYS A C 1
ATOM 1514 O O . LYS A 1 179 ? -22.217 12.854 36.658 1.00 76.31 179 LYS A O 1
ATOM 1519 N N . LYS A 1 180 ? -21.167 11.039 37.496 1.00 65.88 180 LYS A N 1
ATOM 1520 C CA . LYS A 1 180 ? -22.333 10.350 38.069 1.00 65.88 180 LYS A CA 1
ATOM 1521 C C . LYS A 1 180 ? -23.055 11.184 39.118 1.00 65.88 180 LYS A C 1
ATOM 1523 O O . LYS A 1 180 ? -24.281 11.142 39.151 1.00 65.88 180 LYS A O 1
ATOM 1528 N N . ASP A 1 181 ? -22.329 11.986 39.892 1.00 60.16 181 ASP A N 1
ATOM 1529 C CA . ASP A 1 181 ? -22.924 12.836 40.932 1.00 60.16 181 ASP A CA 1
ATOM 1530 C C . ASP A 1 181 ? -23.923 13.858 40.363 1.00 60.16 181 ASP A C 1
ATOM 1532 O O . ASP A 1 181 ? -24.841 14.287 41.057 1.00 60.16 181 ASP A O 1
ATOM 1536 N N . ASN A 1 182 ? -23.827 14.172 39.065 1.00 56.19 182 ASN A N 1
ATOM 1537 C CA . ASN A 1 182 ? -24.712 15.119 38.389 1.00 56.19 182 ASN A CA 1
ATOM 1538 C C . ASN A 1 182 ? -25.935 14.475 37.708 1.00 56.19 182 ASN A C 1
ATOM 1540 O O . ASN A 1 182 ? -26.814 15.202 37.248 1.00 56.19 182 ASN A O 1
ATOM 1544 N N . PHE A 1 183 ? -26.029 13.140 37.606 1.00 54.56 183 PHE A N 1
ATOM 1545 C CA . PHE A 1 183 ? -27.103 12.483 36.848 1.00 54.56 183 PHE A CA 1
ATOM 1546 C C . PHE A 1 183 ? -27.568 11.162 37.478 1.00 54.56 183 PHE A C 1
ATOM 1548 O O . PHE A 1 183 ? -26.791 10.229 37.669 1.00 54.56 183 PHE A O 1
ATOM 1555 N N . LYS A 1 184 ? -28.888 11.030 37.702 1.00 57.56 184 LYS A N 1
ATOM 1556 C CA . LYS A 1 184 ? -29.546 9.762 38.075 1.00 57.56 184 LYS A CA 1
ATOM 1557 C C . LYS A 1 184 ? -29.415 8.749 36.932 1.00 57.56 184 LYS A C 1
ATOM 1559 O O . LYS A 1 184 ? -30.255 8.674 36.034 1.00 57.56 184 LYS A O 1
ATOM 1564 N N . LEU A 1 185 ? -28.327 7.991 36.951 1.00 56.66 185 LEU A N 1
ATOM 1565 C CA . LEU A 1 185 ? -28.021 6.961 35.972 1.00 56.66 185 LEU A CA 1
ATOM 1566 C C . LEU A 1 185 ? -28.938 5.747 36.171 1.00 56.66 185 LEU A C 1
ATOM 1568 O O . LEU A 1 185 ? -29.017 5.168 37.254 1.00 56.66 185 LEU A O 1
ATOM 1572 N N . LEU A 1 186 ? -29.649 5.381 35.105 1.00 52.75 186 LEU A N 1
ATOM 1573 C CA . LEU A 1 186 ? -30.565 4.249 35.073 1.00 52.75 186 LEU A CA 1
ATOM 1574 C C . LEU A 1 186 ? -29.728 2.956 35.143 1.00 52.75 186 LEU A C 1
ATOM 1576 O O . LEU A 1 186 ? -29.143 2.559 34.146 1.00 52.75 186 LEU A O 1
ATOM 1580 N N . ASN A 1 187 ? -29.675 2.313 36.313 1.00 54.69 187 ASN A N 1
ATOM 1581 C CA . ASN A 1 187 ? -29.145 0.953 36.535 1.00 54.69 187 ASN A CA 1
ATOM 1582 C C . ASN A 1 187 ? -27.611 0.762 36.616 1.00 54.69 187 ASN A C 1
ATOM 1584 O O . ASN A 1 187 ? -27.070 -0.151 35.995 1.00 54.69 187 ASN A O 1
ATOM 1588 N N . TRP A 1 188 ? -26.904 1.505 37.478 1.00 53.50 188 TRP A N 1
ATOM 1589 C CA . TRP A 1 188 ? -25.500 1.175 37.820 1.00 53.50 188 TRP A CA 1
ATOM 1590 C C . TRP A 1 188 ? -25.304 -0.209 38.445 1.00 53.50 188 TRP A C 1
ATOM 1592 O O . TRP A 1 188 ? -24.246 -0.810 38.280 1.00 53.50 188 TRP A O 1
ATOM 1602 N N . SER A 1 189 ? -26.316 -0.736 39.136 1.00 50.81 189 SER A N 1
ATOM 1603 C CA . SER A 1 189 ? -26.266 -2.054 39.780 1.00 50.81 189 SER A CA 1
ATOM 1604 C C . SER A 1 189 ? -26.099 -3.219 38.795 1.00 50.81 189 SER A C 1
ATOM 1606 O O . SER A 1 189 ? -25.732 -4.304 39.223 1.00 50.81 189 SER A O 1
ATOM 1608 N N . LYS A 1 190 ? -26.312 -2.996 37.488 1.00 52.53 190 LYS A N 1
ATOM 1609 C CA . LYS A 1 190 ? -26.083 -3.979 36.412 1.00 52.53 190 LYS A CA 1
ATOM 1610 C C . LYS A 1 190 ? -24.765 -3.769 35.650 1.00 52.53 190 LYS A C 1
ATOM 1612 O O . LYS A 1 190 ? -24.496 -4.480 34.688 1.00 52.53 190 LYS A O 1
ATOM 1617 N N . ILE A 1 191 ? -23.969 -2.756 36.007 1.00 52.50 191 ILE A N 1
ATOM 1618 C CA . ILE A 1 191 ? -22.712 -2.435 35.308 1.00 52.50 191 ILE A CA 1
ATOM 1619 C C . ILE A 1 191 ? -21.541 -3.264 35.863 1.00 52.50 191 ILE A C 1
ATOM 1621 O O . ILE A 1 191 ? -20.650 -3.598 35.085 1.00 52.50 191 ILE A O 1
ATOM 1625 N N . ASN A 1 192 ? -21.596 -3.645 37.148 1.00 45.41 192 ASN A N 1
ATOM 1626 C CA . ASN A 1 192 ? -20.538 -4.351 37.893 1.00 45.41 192 ASN A CA 1
ATOM 1627 C C . ASN A 1 192 ? -20.720 -5.884 37.973 1.00 45.41 192 ASN A C 1
ATOM 1629 O O . ASN A 1 192 ? -20.150 -6.516 38.859 1.00 45.41 192 ASN A O 1
ATOM 1633 N N . THR A 1 193 ? -21.535 -6.478 37.101 1.00 38.69 193 THR A N 1
ATOM 1634 C CA . THR A 1 193 ? -21.703 -7.939 36.964 1.00 38.69 193 THR A CA 1
ATOM 1635 C C . THR A 1 193 ? -21.389 -8.339 35.533 1.00 38.69 193 THR A C 1
ATOM 1637 O O . THR A 1 193 ? -20.753 -9.397 35.364 1.00 38.69 193 THR A O 1
#

Sequence (193 aa):
MQKKCNIQCNLLSSILDLNICKNNAIEIFKAIKKDENQMTKNGYQIKIKQKSLDKILKEMKKQLENKGYDSKTLKTEIYKIYEKYKNKPHFIIENEKYKDLDKIKNELERSIKRTKIHSSKEIKINIFSILFDRLQCKLKVDFFVPILKDYLNKQEKLEYNKAFNDQYYNEILKIIENKKDNFKLLNWSKINT

Radius of gyration: 34.78 Å; Cα contacts (8 Å, |Δi|>4): 98; chains: 1; bounding box: 77×29×94 Å

InterPro domains:
  IPR003459 Borrelia plasmid, OrfA [PF02414] (3-128)

Organism: NCBI:txid1293575

pLDDT: mean 75.61, std 14.03, range [29.44, 94.38]

Foldseek 3Di:
DDDDDPDPVVVLVVLVVPPDDPVVSVVVVVVSVVVVVVVVPDPPLLVVLLVLLVVVLVVLLVVVVVQQFDNVLSVVLSVVVSVVCSRPSCCRPCVVPDCVVVVSSVVSVVVTDHDPPQDQVNLLVVLLVLLLVVVVVFFPCVPLVVLSVVLSVPDPGHDVVCSVVCVSVVVSVVVVVVCVVVDPTDDPVVVVD

Solvent-accessible surface area (backbone atoms only — not comparable to full-atom values): 11565 Å² total; per-residue (Å²): 132,85,81,77,82,86,68,72,58,70,63,57,52,59,54,69,72,40,99,60,59,70,70,60,51,52,51,52,53,52,49,53,52,50,50,55,54,48,59,62,65,69,56,61,54,51,56,54,43,38,54,51,45,53,52,54,53,50,52,53,49,55,56,40,46,76,72,26,39,55,66,72,62,50,52,56,54,51,47,54,51,46,71,73,42,62,84,40,64,68,70,60,72,40,48,93,80,37,71,58,62,57,49,52,49,52,50,51,63,68,73,45,78,72,48,79,69,66,49,75,68,52,52,49,52,50,49,48,50,59,51,46,65,60,44,53,77,55,41,59,58,87,66,50,50,62,54,52,52,53,54,64,68,68,49,93,74,87,57,68,67,41,58,75,68,42,48,54,56,53,54,50,48,53,57,49,59,80,48,40,92,80,47,94,67,69,56,67,87,69,71,86,115

Mean predicted aligned error: 18.33 Å

Nearest PDB structures (foldseek):
  6y32-assembly2_D  TM=4.751E-01  e=8.220E+00  Homo sapiens